Protein AF-A0AAJ5WJE1-F1 (afdb_monomer_lite)

Organism: NCBI:txid3121377

Radius of gyration: 26.98 Å; chains: 1; bounding box: 55×65×71 Å

Foldseek 3Di:
DDPVVVVVFLVVLLVLLLCLLPDDPVLLQVLLVLLLVVVQVVLLQLLLQLLCLQAVVVPQAAQDPVSLVVLQVVQCVLCVVPRLVVQADDPDFDKDWGWYWDQDPVRDIDIDIGIHGGSVNSCCSQPFAWDDDPQWTKHWASDQDLPPVRHGPHTFMWIDDGPDDQPDRWFKWKWAAQPDDDTDTDRDSNNRLVPDNSVVSSSLLSRQAGDDDSVNRSVRSSVSSQDDDPDDRRIDIDGRPPDDDDIFGVLCCLQPVTDDPQWDWAFQVNNSSRSPNVRIDIDGPPDDQQAAPVPRDGDDPVQWDWDADPVRDIHIHGPVVVVVVVVVVD

Secondary structure (DSSP, 8-state):
--HHHHHHHHHHHHHHHHHGGG--HHHHHHHHHHHHHHHHHHHHHHHHHHHIIIIITTT---SSHHHHHHHHHHHHHH--SS-GGGTSPP--PPPEEEEEEEE-TTS-EEEEEEEE--HHHHHHHT--S-EEETTEEEEE-----B-TTSSBPPP-EEEPPTT---S-SS-EEEEEEETTTEEEEES-GGGTTTTS-HHHHHHHHHHH--SS-HHHHHHHHHHHHH---TTS-SEEEEETT---S--EEHHHHHHHSS--TTEEEEESSS-TT---GGGEEEEETT---EE-TTT--EE-STTEEEEE-TTS-EEEEEHHHHHHHHHTT-

pLDDT: mean 77.26, std 12.19, range [35.06, 94.38]

Sequence (330 aa):
MDYNDYQKSQAWLRAKAKDARSLSNEEEEYLDRQLAIELRKRMEHEASVCWWQLFGLEGHRLDSIEAEAQFIGHLDKIFKCPPASQFLTPTDSKRRVHHAYHFSRQGVYHGVEYLAPPTTRLLELMLYGYFPYENTWIYLDRRSELSSDGYRKPKQWLALPSGENPQDRLGITIEISVGWRSLIRSQSPAALFSSLKPFEKESLARQFGSEGTHENWLEQIAKNLFAERGRRSRIGISYAGESEGNYLALAELIALGGRVPGKKVIMQDDDFLNCEPANLVARSSRGRTMACRSCRNPTTKDHSTIAKDSRGSSYRVCHSCLRRLSKSSK

Structure (mmCIF, N/CA/C/O backbone):
data_AF-A0AAJ5WJE1-F1
#
_entry.id   AF-A0AAJ5WJE1-F1
#
loop_
_atom_site.group_PDB
_atom_site.id
_atom_site.type_symbol
_atom_site.label_atom_id
_atom_site.label_alt_id
_atom_site.label_comp_id
_atom_site.label_asym_id
_atom_site.label_entity_id
_atom_site.label_seq_id
_atom_site.pdbx_PDB_ins_code
_atom_site.Cartn_x
_atom_site.Cartn_y
_atom_site.Cartn_z
_atom_site.occupancy
_atom_site.B_iso_or_equiv
_atom_site.auth_seq_id
_atom_site.auth_comp_id
_atom_site.auth_asym_id
_atom_site.auth_atom_id
_atom_site.pdbx_PDB_model_num
ATOM 1 N N . MET A 1 1 ? 15.130 -26.287 -29.358 1.00 58.53 1 MET A N 1
ATOM 2 C CA . MET A 1 1 ? 16.123 -25.206 -29.504 1.00 58.53 1 MET A CA 1
ATOM 3 C C . MET A 1 1 ? 17.479 -25.877 -29.549 1.00 58.53 1 MET A C 1
ATOM 5 O O . MET A 1 1 ? 17.747 -26.674 -28.655 1.00 58.53 1 MET A O 1
ATOM 9 N N . ASP A 1 2 ? 18.249 -25.661 -30.612 1.00 81.12 2 ASP A N 1
ATOM 10 C CA . ASP A 1 2 ? 19.595 -26.225 -30.738 1.00 81.12 2 ASP A CA 1
ATOM 11 C C . ASP A 1 2 ? 20.528 -25.590 -29.684 1.00 81.12 2 ASP A C 1
ATOM 13 O O . ASP A 1 2 ? 20.345 -24.436 -29.286 1.00 81.12 2 ASP A O 1
ATOM 17 N N . TYR A 1 3 ? 21.515 -26.342 -29.196 1.00 76.19 3 TYR A N 1
ATOM 18 C CA . TYR A 1 3 ? 22.469 -25.890 -28.178 1.00 76.19 3 TYR A CA 1
ATOM 19 C C . TYR A 1 3 ? 23.263 -24.662 -28.650 1.00 76.19 3 TYR A C 1
ATOM 21 O O . TYR A 1 3 ? 23.534 -23.750 -27.867 1.00 76.19 3 TYR A O 1
ATOM 29 N N . ASN A 1 4 ? 23.572 -24.605 -29.949 1.00 81.31 4 ASN A N 1
ATOM 30 C CA . ASN A 1 4 ? 24.259 -23.479 -30.580 1.00 81.31 4 ASN A CA 1
ATOM 31 C C . ASN A 1 4 ? 23.394 -22.201 -30.581 1.00 81.31 4 ASN A C 1
ATOM 33 O O . ASN A 1 4 ? 23.877 -21.116 -30.257 1.00 81.31 4 ASN A O 1
ATOM 37 N N . ASP A 1 5 ? 22.093 -22.331 -30.853 1.00 80.12 5 ASP A N 1
ATOM 38 C CA . ASP A 1 5 ? 21.149 -21.205 -30.833 1.00 80.12 5 ASP A CA 1
ATOM 39 C C . ASP A 1 5 ? 20.932 -20.675 -29.414 1.00 80.12 5 ASP A C 1
ATOM 41 O O . ASP A 1 5 ? 20.913 -19.465 -29.186 1.00 80.12 5 ASP A O 1
ATOM 45 N N . TYR A 1 6 ? 20.862 -21.575 -28.429 1.00 79.62 6 TYR A N 1
ATOM 46 C CA . TYR A 1 6 ? 20.801 -21.192 -27.021 1.00 79.62 6 TYR A CA 1
ATOM 47 C C . TYR A 1 6 ? 22.043 -20.395 -26.587 1.00 79.62 6 TYR A C 1
ATOM 49 O O . TYR A 1 6 ? 21.917 -19.366 -25.921 1.00 79.62 6 TYR A O 1
ATOM 57 N N . GLN A 1 7 ? 23.248 -20.823 -26.981 1.00 85.94 7 GLN A N 1
ATOM 58 C CA . GLN A 1 7 ? 24.482 -20.104 -26.651 1.00 85.94 7 GLN A CA 1
ATOM 59 C C . GLN A 1 7 ? 24.544 -18.710 -27.289 1.00 85.94 7 GLN A C 1
ATOM 61 O O . GLN A 1 7 ? 24.922 -17.751 -26.611 1.00 85.94 7 GLN A O 1
ATOM 66 N N . LYS A 1 8 ? 24.143 -18.578 -28.560 1.00 85.19 8 LYS A N 1
ATOM 67 C CA . LYS A 1 8 ? 24.077 -17.284 -29.259 1.00 85.19 8 LYS A CA 1
ATOM 68 C C . LYS A 1 8 ? 23.079 -16.335 -28.599 1.00 85.19 8 LYS A C 1
ATOM 70 O O . LYS A 1 8 ? 23.436 -15.195 -28.309 1.00 85.19 8 LYS A O 1
ATOM 75 N N . SER A 1 9 ? 21.887 -16.833 -28.275 1.00 84.19 9 SER A N 1
ATOM 76 C CA . SER A 1 9 ? 20.850 -16.084 -27.556 1.00 84.19 9 SER A CA 1
ATOM 77 C C . SER A 1 9 ? 21.354 -15.577 -26.197 1.00 84.19 9 SER A C 1
ATOM 79 O O . SER A 1 9 ? 21.242 -14.395 -25.866 1.00 84.19 9 SER A O 1
ATOM 81 N N . GLN A 1 10 ? 22.026 -16.437 -25.423 1.00 85.94 10 GLN A N 1
ATOM 82 C CA . GLN A 1 10 ? 22.615 -16.052 -24.136 1.00 85.94 10 GLN A CA 1
ATOM 83 C C . GLN A 1 10 ? 23.755 -15.034 -24.281 1.00 85.94 10 GLN A C 1
ATOM 85 O O . GLN A 1 10 ? 23.882 -14.131 -23.450 1.00 85.94 10 GLN A O 1
ATOM 90 N N . ALA A 1 11 ? 24.591 -15.157 -25.315 1.00 88.19 11 ALA A N 1
ATOM 91 C CA . ALA A 1 11 ? 25.648 -14.188 -25.595 1.00 88.19 11 ALA A CA 1
ATOM 92 C C . ALA A 1 11 ? 25.066 -12.813 -25.956 1.00 88.19 11 ALA A C 1
ATOM 94 O O . ALA A 1 11 ? 25.522 -11.802 -25.416 1.00 88.19 11 ALA A O 1
ATOM 95 N N . TRP A 1 12 ? 24.020 -12.784 -26.787 1.00 90.69 12 TRP A N 1
ATOM 96 C CA . TRP A 1 12 ? 23.301 -11.565 -27.152 1.00 90.69 12 TRP A CA 1
ATOM 97 C C . TRP A 1 12 ? 22.686 -10.879 -25.928 1.00 90.69 12 TRP A C 1
ATOM 99 O O . TRP A 1 12 ? 22.936 -9.698 -25.694 1.00 90.69 12 TRP A O 1
ATOM 109 N N . LEU A 1 13 ? 21.976 -11.628 -25.076 1.00 88.06 13 LEU A N 1
ATOM 110 C CA . LEU A 1 13 ? 21.378 -11.096 -23.844 1.00 88.06 13 LEU A CA 1
ATOM 111 C C . LEU A 1 13 ? 22.426 -10.534 -22.879 1.00 88.06 13 LEU A C 1
ATOM 113 O O . LEU A 1 13 ? 22.206 -9.500 -22.252 1.00 88.06 13 LEU A O 1
ATOM 117 N N . ARG A 1 14 ? 23.587 -11.189 -22.761 1.00 89.38 14 ARG A N 1
ATOM 118 C CA . ARG A 1 14 ? 24.698 -10.688 -21.937 1.00 89.38 14 ARG A CA 1
ATOM 119 C C . ARG A 1 14 ? 25.305 -9.409 -22.500 1.00 89.38 14 ARG A C 1
ATOM 121 O O . ARG A 1 14 ? 25.694 -8.559 -21.704 1.00 89.38 14 ARG A O 1
ATOM 128 N N . ALA A 1 15 ? 25.412 -9.286 -23.823 1.00 90.25 15 ALA A N 1
ATOM 129 C CA . ALA A 1 15 ? 25.871 -8.062 -24.471 1.00 90.25 15 ALA A CA 1
ATOM 130 C C . ALA A 1 15 ? 24.871 -6.924 -24.227 1.00 90.25 15 ALA A C 1
ATOM 132 O O . ALA A 1 15 ? 25.243 -5.914 -23.641 1.00 90.25 15 ALA A O 1
ATOM 133 N N . LYS A 1 16 ? 23.583 -7.150 -24.507 1.00 91.62 16 LYS A N 1
ATOM 134 C CA . LYS A 1 16 ? 22.522 -6.162 -24.270 1.00 91.62 16 LYS A CA 1
ATOM 135 C C . LYS A 1 16 ? 22.392 -5.735 -22.813 1.00 91.62 16 LYS A C 1
ATOM 137 O O . LYS A 1 16 ? 22.233 -4.557 -22.520 1.00 91.62 16 LYS A O 1
ATOM 142 N N . ALA A 1 17 ? 22.535 -6.664 -21.871 1.00 88.69 17 ALA A N 1
ATOM 143 C CA . ALA A 1 17 ? 22.555 -6.317 -20.454 1.00 88.69 17 ALA A CA 1
ATOM 144 C C . ALA A 1 17 ? 23.709 -5.365 -20.093 1.00 88.69 17 ALA A C 1
ATOM 146 O O . ALA A 1 17 ? 23.539 -4.526 -19.215 1.00 88.69 17 ALA A O 1
ATOM 147 N N . LYS A 1 18 ? 24.871 -5.461 -20.757 1.00 90.88 18 LYS A N 1
ATOM 148 C CA . LYS A 1 18 ? 25.963 -4.493 -20.561 1.00 90.88 18 LYS A CA 1
ATOM 149 C C . LYS A 1 18 ? 25.616 -3.126 -21.146 1.00 90.88 18 LYS A C 1
ATOM 151 O O . LYS A 1 18 ? 25.941 -2.128 -20.507 1.00 90.88 18 LYS A O 1
ATOM 156 N N . ASP A 1 19 ? 24.923 -3.089 -22.285 1.00 90.62 19 ASP A N 1
ATOM 157 C CA . ASP A 1 19 ? 24.451 -1.846 -22.915 1.00 90.62 19 ASP A CA 1
ATOM 158 C C . ASP A 1 19 ? 23.486 -1.072 -21.997 1.00 90.62 19 ASP A C 1
ATOM 160 O O . ASP A 1 19 ? 23.445 0.154 -22.035 1.00 90.62 19 ASP A O 1
ATOM 164 N N . ALA A 1 20 ? 22.789 -1.764 -21.085 1.00 89.00 20 ALA A N 1
ATOM 165 C CA . ALA A 1 20 ? 21.911 -1.142 -20.088 1.00 89.00 20 ALA A CA 1
ATOM 166 C C . ALA A 1 20 ? 22.617 -0.116 -19.173 1.00 89.00 20 ALA A C 1
ATOM 168 O O . ALA A 1 20 ? 21.956 0.689 -18.522 1.00 89.00 20 ALA A O 1
ATOM 169 N N . ARG A 1 21 ? 23.956 -0.148 -19.087 1.00 89.25 21 ARG A N 1
ATOM 170 C CA . ARG A 1 21 ? 24.756 0.814 -18.307 1.00 89.25 21 ARG A CA 1
ATOM 171 C C . ARG A 1 21 ? 24.831 2.201 -18.948 1.00 89.25 21 ARG A C 1
ATOM 173 O O . ARG A 1 21 ? 25.220 3.144 -18.265 1.00 89.25 21 ARG A O 1
ATOM 180 N N . SER A 1 22 ? 24.549 2.296 -20.242 1.00 89.25 22 SER A N 1
ATOM 181 C CA . SER A 1 22 ? 24.751 3.491 -21.063 1.00 89.25 22 SER A CA 1
ATOM 182 C C . SER A 1 22 ? 23.588 3.697 -22.031 1.00 89.25 22 SER A C 1
ATOM 184 O O . SER A 1 22 ? 23.811 4.050 -23.189 1.00 89.25 22 SER A O 1
ATOM 186 N N . LEU A 1 23 ? 22.363 3.421 -21.574 1.00 91.88 23 LEU A N 1
ATOM 187 C CA . LEU A 1 23 ? 21.166 3.790 -22.322 1.00 91.88 23 LEU A CA 1
ATOM 188 C C . LEU A 1 23 ? 21.108 5.309 -22.479 1.00 91.88 23 LEU A C 1
ATOM 190 O O . LEU A 1 23 ? 21.585 6.063 -21.627 1.00 91.88 23 LEU A O 1
ATOM 194 N N . SER A 1 24 ? 20.534 5.752 -23.588 1.00 93.44 24 SER A N 1
ATOM 195 C CA . SER A 1 24 ? 20.203 7.157 -23.783 1.00 93.44 24 SER A CA 1
ATOM 196 C C . SER A 1 24 ? 19.108 7.599 -22.806 1.00 93.44 24 SER A C 1
ATOM 198 O O . SER A 1 24 ? 18.325 6.785 -22.313 1.00 93.44 24 SER A O 1
ATOM 200 N N . ASN A 1 25 ? 19.011 8.908 -22.563 1.00 92.94 25 ASN A N 1
ATOM 201 C CA . ASN A 1 25 ? 17.972 9.469 -21.692 1.00 92.94 25 ASN A CA 1
ATOM 202 C C . ASN A 1 25 ? 16.557 9.089 -22.163 1.00 92.94 25 ASN A C 1
ATOM 204 O O . ASN A 1 25 ? 15.700 8.786 -21.343 1.00 92.94 25 ASN A O 1
ATOM 208 N N . GLU A 1 26 ? 16.327 9.047 -23.477 1.00 94.38 26 GLU A N 1
ATOM 209 C CA . GLU A 1 26 ? 15.035 8.693 -24.079 1.00 94.38 26 GLU A CA 1
ATOM 210 C C . GLU A 1 26 ? 14.638 7.238 -23.778 1.00 94.38 26 GLU A C 1
ATOM 212 O O . GLU A 1 26 ? 13.477 6.943 -23.486 1.00 94.38 26 GLU A O 1
ATOM 217 N N . GLU A 1 27 ? 15.606 6.321 -23.799 1.00 94.00 27 GLU A N 1
ATOM 218 C CA . GLU A 1 27 ? 15.393 4.907 -23.480 1.00 94.00 27 GLU A CA 1
ATOM 219 C C . GLU A 1 27 ? 15.162 4.683 -21.981 1.00 94.00 27 GLU A C 1
ATOM 221 O O . GLU A 1 27 ? 14.321 3.862 -21.602 1.00 94.00 27 GLU A O 1
ATOM 226 N N . GLU A 1 28 ? 15.868 5.424 -21.122 1.00 93.12 28 GLU A N 1
ATOM 227 C CA . GLU A 1 28 ? 15.626 5.395 -19.676 1.00 93.12 28 GLU A CA 1
ATOM 228 C C . GLU A 1 28 ? 14.242 5.953 -19.331 1.00 93.12 28 GLU A C 1
ATOM 230 O O . GLU A 1 28 ? 13.493 5.311 -18.594 1.00 93.12 28 GLU A O 1
ATOM 235 N N . GLU A 1 29 ? 13.855 7.086 -19.924 1.00 92.44 29 GLU A N 1
ATOM 236 C CA . GLU A 1 29 ? 12.523 7.675 -19.760 1.00 92.44 29 GLU A CA 1
ATOM 237 C C . GLU A 1 29 ? 11.413 6.742 -20.251 1.00 92.44 29 GLU A C 1
ATOM 239 O O . GLU A 1 29 ? 10.341 6.662 -19.641 1.00 92.44 29 GLU A O 1
ATOM 244 N N . TYR A 1 30 ? 11.649 6.022 -21.352 1.00 93.94 30 TYR A N 1
ATOM 245 C CA . TYR A 1 30 ? 10.719 5.011 -21.839 1.00 93.94 30 TYR A CA 1
ATOM 246 C C . TYR A 1 30 ? 10.518 3.895 -20.806 1.00 93.94 30 TYR A C 1
ATOM 248 O O . TYR A 1 30 ? 9.374 3.578 -20.463 1.00 93.94 30 TYR A O 1
ATOM 256 N N . LEU A 1 31 ? 11.607 3.322 -20.280 1.00 92.25 31 LEU A N 1
ATOM 257 C CA . LEU A 1 31 ? 11.542 2.278 -19.256 1.00 92.25 31 LEU A CA 1
ATOM 258 C C . LEU A 1 31 ? 10.850 2.781 -17.989 1.00 92.25 31 LEU A C 1
ATOM 260 O O . LEU A 1 31 ? 9.925 2.130 -17.504 1.00 92.25 31 LEU A O 1
ATOM 264 N N . ASP A 1 32 ? 11.232 3.954 -17.491 1.00 92.19 32 ASP A N 1
ATOM 265 C CA . ASP A 1 32 ? 10.620 4.574 -16.316 1.00 92.19 32 ASP A CA 1
ATOM 266 C C . ASP A 1 32 ? 9.115 4.770 -16.490 1.00 92.19 32 ASP A C 1
ATOM 268 O O . ASP A 1 32 ? 8.333 4.446 -15.595 1.00 92.19 32 ASP A O 1
ATOM 272 N N . ARG A 1 33 ? 8.678 5.215 -17.670 1.00 92.44 33 ARG A N 1
ATOM 273 C CA . ARG A 1 33 ? 7.255 5.367 -17.987 1.00 92.44 33 ARG A CA 1
ATOM 274 C C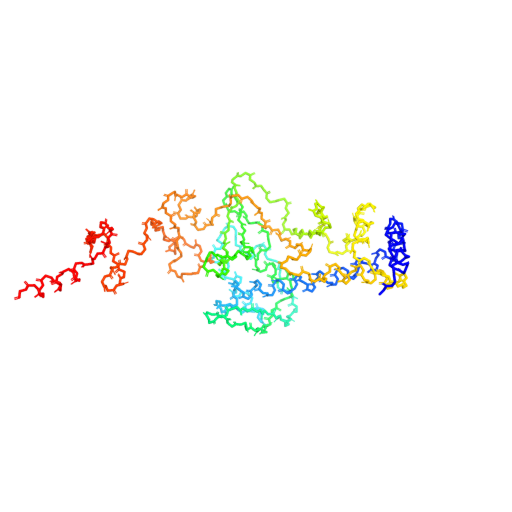 . ARG A 1 33 ? 6.512 4.034 -17.948 1.00 92.44 33 ARG A C 1
ATOM 276 O O . ARG A 1 33 ? 5.434 3.969 -17.356 1.00 92.44 33 ARG A O 1
ATOM 283 N N . GLN A 1 34 ? 7.060 2.983 -18.560 1.00 91.81 34 GLN A N 1
ATOM 284 C CA . GLN A 1 34 ? 6.429 1.657 -18.568 1.00 91.81 34 GLN A CA 1
ATOM 285 C C . GLN A 1 34 ? 6.356 1.060 -17.159 1.00 91.81 34 GLN A C 1
ATOM 287 O O . GLN A 1 34 ? 5.298 0.595 -16.730 1.00 91.81 34 GLN A O 1
ATOM 292 N N . LEU A 1 35 ? 7.454 1.140 -16.404 1.00 89.50 35 LEU A N 1
ATOM 293 C CA . LEU A 1 35 ? 7.510 0.686 -15.017 1.00 89.50 35 LEU A CA 1
ATOM 294 C C . LEU A 1 35 ? 6.519 1.456 -14.136 1.00 89.50 35 LEU A C 1
ATOM 296 O O . LEU A 1 35 ? 5.790 0.844 -13.357 1.00 89.50 35 LEU A O 1
ATOM 300 N N . ALA A 1 36 ? 6.430 2.779 -14.292 1.00 89.12 36 ALA A N 1
ATOM 301 C CA . ALA A 1 36 ? 5.489 3.610 -13.550 1.00 89.12 36 ALA A CA 1
ATOM 302 C C . ALA A 1 36 ? 4.027 3.232 -13.829 1.00 89.12 36 ALA A C 1
ATOM 304 O O . ALA A 1 36 ? 3.212 3.239 -12.905 1.00 89.12 36 ALA A O 1
ATOM 305 N N . ILE A 1 37 ? 3.674 2.904 -15.078 1.00 89.94 37 ILE A N 1
ATOM 306 C CA . ILE A 1 37 ? 2.320 2.461 -15.443 1.00 89.94 37 ILE A CA 1
ATOM 307 C C . ILE A 1 37 ? 1.968 1.163 -14.709 1.00 89.94 37 ILE A C 1
ATOM 309 O O . ILE A 1 37 ? 0.925 1.096 -14.054 1.00 89.94 37 ILE A O 1
ATOM 313 N N . GLU A 1 38 ? 2.834 0.153 -14.778 1.00 88.19 38 GLU A N 1
ATOM 314 C CA . GLU A 1 38 ? 2.581 -1.148 -14.149 1.00 88.19 38 GLU A CA 1
ATOM 315 C C . GLU A 1 38 ? 2.599 -1.070 -12.613 1.00 88.19 38 GLU A C 1
ATOM 317 O O . GLU A 1 38 ? 1.721 -1.635 -11.955 1.00 88.19 38 GLU A O 1
ATOM 322 N N . LEU A 1 39 ? 3.507 -0.280 -12.022 1.00 86.44 39 LEU A N 1
ATOM 323 C CA . LEU A 1 39 ? 3.495 0.007 -10.581 1.00 86.44 39 LEU A CA 1
ATOM 324 C C . LEU A 1 39 ? 2.186 0.656 -10.145 1.00 86.44 39 LEU A C 1
ATOM 326 O O . LEU A 1 39 ? 1.604 0.238 -9.149 1.00 86.44 39 LEU A O 1
ATOM 330 N N . ARG A 1 40 ? 1.694 1.657 -10.885 1.00 86.38 40 ARG A N 1
ATOM 331 C CA . ARG A 1 40 ? 0.435 2.338 -10.551 1.00 86.38 40 ARG A CA 1
ATOM 332 C C . ARG A 1 40 ? -0.752 1.384 -10.592 1.00 86.38 40 ARG A C 1
ATOM 334 O O . ARG A 1 40 ? -1.541 1.400 -9.653 1.00 86.38 40 ARG A O 1
ATOM 341 N N . LYS A 1 41 ? -0.853 0.533 -11.621 1.00 87.25 41 LYS A N 1
ATOM 342 C CA . LYS A 1 41 ? -1.904 -0.500 -11.710 1.00 87.25 41 LYS A CA 1
ATOM 343 C C . LYS A 1 41 ? -1.863 -1.438 -10.509 1.00 87.25 41 LYS A C 1
ATOM 345 O O . LYS A 1 41 ? -2.893 -1.743 -9.913 1.00 87.25 41 LYS A O 1
ATOM 350 N N . ARG A 1 42 ? -0.663 -1.874 -10.131 1.00 84.81 42 ARG A N 1
ATOM 351 C CA . ARG A 1 42 ? -0.471 -2.756 -8.985 1.00 84.81 42 ARG A CA 1
ATOM 352 C C . ARG A 1 42 ? -0.838 -2.083 -7.664 1.00 84.81 42 ARG A C 1
ATOM 354 O O . ARG A 1 42 ? -1.593 -2.660 -6.890 1.00 84.81 42 ARG A O 1
ATOM 361 N N . MET A 1 43 ? -0.357 -0.864 -7.432 1.00 84.38 43 MET A N 1
ATOM 362 C CA . MET A 1 43 ? -0.710 -0.075 -6.252 1.00 84.38 43 MET A CA 1
ATOM 363 C C . MET A 1 43 ? -2.216 0.176 -6.172 1.00 84.38 43 MET A C 1
ATOM 365 O O . MET A 1 43 ? -2.781 0.139 -5.088 1.00 84.38 43 MET A O 1
ATOM 369 N N . GLU A 1 44 ? -2.871 0.435 -7.304 1.00 86.62 44 GLU A N 1
ATOM 370 C CA . GLU A 1 44 ? -4.322 0.596 -7.380 1.00 86.62 44 GLU A CA 1
ATOM 371 C C . GLU A 1 44 ? -5.040 -0.686 -6.982 1.00 86.62 44 GLU A C 1
ATOM 373 O O . GLU A 1 44 ? -5.936 -0.641 -6.142 1.00 86.62 44 GLU A O 1
ATOM 378 N N . HIS A 1 45 ? -4.617 -1.832 -7.512 1.00 85.50 45 HIS A N 1
ATOM 379 C CA . HIS A 1 45 ? -5.169 -3.123 -7.126 1.00 85.50 45 HIS A CA 1
ATOM 380 C C . HIS A 1 45 ? -4.987 -3.400 -5.624 1.00 85.50 45 HIS A C 1
ATOM 382 O O . HIS A 1 45 ? -5.955 -3.713 -4.929 1.00 85.50 45 HIS A O 1
ATOM 388 N N . GLU A 1 46 ? -3.769 -3.231 -5.105 1.00 81.62 46 GLU A N 1
ATOM 389 C CA . GLU A 1 46 ? -3.452 -3.439 -3.689 1.00 81.62 46 GLU A CA 1
ATOM 390 C C . GLU A 1 46 ? -4.266 -2.491 -2.799 1.00 81.62 46 GLU A C 1
ATOM 392 O O . GLU A 1 46 ? -4.936 -2.954 -1.875 1.00 81.62 46 GLU A O 1
ATOM 397 N N . ALA A 1 47 ? -4.306 -1.194 -3.116 1.00 82.62 47 ALA A N 1
ATOM 398 C CA . ALA A 1 47 ? -5.105 -0.210 -2.392 1.00 82.62 47 ALA A CA 1
ATOM 399 C C . ALA A 1 47 ? -6.597 -0.564 -2.396 1.00 82.62 47 ALA A C 1
ATOM 401 O O . ALA A 1 47 ? -7.247 -0.495 -1.355 1.00 82.62 47 ALA A O 1
ATOM 402 N N . SER A 1 48 ? -7.124 -0.993 -3.546 1.00 87.00 48 SER A N 1
ATOM 403 C CA . SER A 1 48 ? -8.536 -1.346 -3.715 1.00 87.00 48 SER A CA 1
ATOM 404 C C . SER A 1 48 ? -8.928 -2.537 -2.846 1.00 87.00 48 SER A C 1
ATOM 406 O O . SER A 1 48 ? -9.946 -2.510 -2.152 1.00 87.00 48 SER A O 1
ATOM 408 N N . VAL A 1 49 ? -8.110 -3.590 -2.870 1.00 81.12 49 VAL A N 1
ATOM 409 C CA . VAL A 1 49 ? -8.321 -4.790 -2.055 1.00 81.12 49 VAL A CA 1
ATOM 410 C C . VAL A 1 49 ? -8.197 -4.449 -0.573 1.00 81.12 49 VAL A C 1
ATOM 412 O O . VAL A 1 49 ? -9.020 -4.891 0.226 1.00 81.12 49 VAL A O 1
ATOM 415 N N . CYS A 1 50 ? -7.195 -3.650 -0.203 1.00 78.44 50 CYS A N 1
ATOM 416 C CA . CYS A 1 50 ? -6.969 -3.246 1.179 1.00 78.44 50 CYS A CA 1
ATOM 417 C C . CYS A 1 50 ? -8.124 -2.410 1.729 1.00 78.44 50 CYS A C 1
ATOM 419 O O . CYS A 1 50 ? -8.606 -2.720 2.814 1.00 78.44 50 CYS A O 1
ATOM 421 N N . TRP A 1 51 ? -8.586 -1.407 0.981 1.00 82.00 51 TRP A N 1
ATOM 422 C CA . TRP A 1 51 ? -9.711 -0.564 1.377 1.00 82.00 51 TRP A CA 1
ATOM 423 C C . TRP A 1 51 ? -10.968 -1.401 1.605 1.00 82.00 51 TRP A C 1
ATOM 425 O O . TRP A 1 51 ? -11.603 -1.306 2.654 1.00 82.00 51 TRP A O 1
ATOM 435 N N . TRP A 1 52 ? -11.299 -2.273 0.647 1.00 80.06 52 TRP A N 1
ATOM 436 C CA . TRP A 1 52 ? -12.481 -3.124 0.751 1.00 80.06 52 TRP A CA 1
ATOM 437 C C . TRP A 1 52 ? -12.424 -4.044 1.975 1.00 80.06 52 TRP A C 1
ATOM 439 O O . TRP A 1 52 ? -13.410 -4.180 2.693 1.00 80.06 52 TRP A O 1
ATOM 449 N N . GLN A 1 53 ? -11.260 -4.643 2.237 1.00 75.12 53 GLN A N 1
ATOM 450 C CA . GLN A 1 53 ? -11.051 -5.512 3.398 1.00 75.12 53 GLN A CA 1
ATOM 451 C C . GLN A 1 53 ? -11.130 -4.765 4.730 1.00 75.12 53 GLN A C 1
ATOM 453 O O . GLN A 1 53 ? -11.564 -5.354 5.711 1.00 75.12 53 GLN A O 1
ATOM 458 N N . LEU A 1 54 ? -10.681 -3.510 4.764 1.00 73.06 54 LEU A N 1
ATOM 459 C CA . LEU A 1 54 ? -10.640 -2.694 5.975 1.00 73.06 54 LEU A CA 1
ATOM 460 C C . LEU A 1 54 ? -11.988 -2.073 6.322 1.00 73.06 54 LEU A C 1
ATOM 462 O O . LEU A 1 54 ? -12.394 -2.090 7.474 1.00 73.06 54 LEU A O 1
ATOM 466 N N . PHE A 1 55 ? -12.640 -1.483 5.326 1.00 75.44 55 PHE A N 1
ATOM 467 C CA . PHE A 1 55 ? -13.761 -0.575 5.549 1.00 75.44 55 PHE A CA 1
ATOM 468 C C . PHE A 1 55 ? -14.993 -0.974 4.732 1.00 75.44 55 PHE A C 1
ATOM 470 O O . PHE A 1 55 ? -16.120 -0.799 5.187 1.00 75.44 55 PHE A O 1
ATOM 477 N N . GLY A 1 56 ? -14.798 -1.552 3.541 1.00 73.94 56 GLY A N 1
ATOM 478 C CA . GLY A 1 56 ? -15.902 -1.965 2.668 1.00 73.94 56 GLY A CA 1
ATOM 479 C C . GLY A 1 56 ? -16.753 -3.100 3.249 1.00 73.94 56 GLY A C 1
ATOM 480 O O . GLY A 1 56 ? -17.978 -3.035 3.183 1.00 73.94 56 GLY A O 1
ATOM 481 N N . LEU A 1 57 ? -16.125 -4.111 3.862 1.00 70.56 57 LEU A N 1
ATOM 482 C CA . LEU A 1 57 ? -16.830 -5.223 4.524 1.00 70.56 57 LEU A CA 1
ATOM 483 C C . LEU A 1 57 ? -17.686 -4.769 5.714 1.00 70.56 57 LEU A C 1
ATOM 485 O O . LEU A 1 57 ? -18.746 -5.344 5.946 1.00 70.56 57 LEU A O 1
ATOM 489 N N . GLU A 1 58 ? -17.259 -3.712 6.401 1.00 68.88 58 GLU A N 1
ATOM 490 C CA . GLU A 1 58 ? -17.983 -3.092 7.518 1.00 68.88 58 GLU A CA 1
ATOM 491 C C . GLU A 1 58 ? -19.099 -2.138 7.042 1.00 68.88 58 GLU A C 1
ATOM 493 O O . GLU A 1 58 ? -19.811 -1.532 7.839 1.00 68.88 58 GLU A O 1
ATOM 498 N N . GLY A 1 59 ? -19.288 -2.003 5.724 1.00 76.62 59 GLY A N 1
ATOM 499 C CA . GLY A 1 59 ? -20.354 -1.200 5.125 1.00 76.62 59 GLY A CA 1
ATOM 500 C C . GLY A 1 59 ? -20.011 0.277 4.921 1.00 76.62 59 GLY A C 1
ATOM 501 O O . GLY A 1 59 ? -20.893 1.052 4.540 1.00 76.62 59 GLY A O 1
ATOM 502 N N . HIS A 1 60 ? -18.754 0.691 5.118 1.00 79.94 60 HIS A N 1
ATOM 503 C CA . HIS A 1 60 ? -18.339 2.057 4.802 1.00 79.94 60 HIS A CA 1
ATOM 504 C C . HIS A 1 60 ? -18.301 2.289 3.287 1.00 79.94 60 HIS A C 1
ATOM 506 O O . HIS A 1 60 ? -17.752 1.497 2.517 1.00 79.94 60 HIS A O 1
ATOM 512 N N . ARG A 1 61 ? -18.860 3.424 2.859 1.00 83.56 61 ARG A N 1
ATOM 513 C CA . ARG A 1 61 ? -18.929 3.849 1.455 1.00 83.56 61 ARG A CA 1
ATOM 514 C C . ARG A 1 61 ? -18.072 5.092 1.239 1.00 83.56 61 ARG A C 1
ATOM 516 O O . ARG A 1 61 ? -17.974 5.928 2.128 1.00 83.56 61 ARG A O 1
ATOM 523 N N . LEU A 1 62 ? -17.497 5.224 0.043 1.00 88.31 62 LEU A N 1
ATOM 524 C CA . LEU A 1 62 ? -16.797 6.434 -0.422 1.00 88.31 62 LEU A CA 1
ATOM 525 C C . LEU A 1 62 ? -17.258 6.864 -1.823 1.00 88.31 62 LEU A C 1
ATOM 527 O O . LEU A 1 62 ? -16.545 7.542 -2.568 1.00 88.31 62 LEU A O 1
ATOM 531 N N . ASP A 1 63 ? -18.447 6.429 -2.214 1.00 89.75 63 ASP A N 1
ATOM 532 C CA . ASP A 1 63 ? -19.006 6.670 -3.539 1.00 89.75 63 ASP A CA 1
ATOM 533 C C . ASP A 1 63 ? -19.449 8.123 -3.750 1.00 89.75 63 ASP A C 1
ATOM 535 O O . ASP A 1 63 ? -19.550 8.563 -4.894 1.00 89.75 63 ASP A O 1
ATOM 539 N N . SER A 1 64 ? -19.616 8.894 -2.673 1.00 90.44 64 SER A N 1
ATOM 540 C CA . SER A 1 64 ? -19.864 10.337 -2.713 1.00 90.44 64 SER A CA 1
ATOM 541 C C . SER A 1 64 ? -18.913 11.122 -1.800 1.00 90.44 64 SER A C 1
ATOM 543 O O . SER A 1 64 ? -18.132 10.540 -1.038 1.00 90.44 64 SER A O 1
ATOM 545 N N . ILE A 1 65 ? -18.929 12.453 -1.913 1.00 89.50 65 ILE A N 1
ATOM 546 C CA . ILE A 1 65 ? -18.156 13.345 -1.030 1.00 89.50 65 ILE A CA 1
ATOM 547 C C . ILE A 1 65 ? -18.744 13.306 0.386 1.00 89.50 65 ILE A C 1
ATOM 549 O O . ILE A 1 65 ? -18.004 13.288 1.363 1.00 89.50 65 ILE A O 1
ATOM 553 N N . GLU A 1 66 ? -20.067 13.216 0.505 1.00 89.62 66 GLU A N 1
ATOM 554 C CA . GLU A 1 66 ? -20.780 13.118 1.780 1.00 89.62 66 GLU A CA 1
ATOM 555 C C . GLU A 1 66 ? -20.455 11.807 2.501 1.00 89.62 66 GLU A C 1
ATOM 557 O O . GLU A 1 66 ? -20.204 11.821 3.703 1.00 89.62 66 GLU A O 1
ATOM 562 N N . ALA A 1 67 ? -20.415 10.686 1.773 1.00 88.62 67 ALA A N 1
ATOM 563 C CA . ALA A 1 67 ? -20.037 9.389 2.333 1.00 88.62 67 ALA A CA 1
ATOM 564 C C . ALA A 1 67 ? -18.584 9.400 2.842 1.00 88.62 67 ALA A C 1
ATOM 566 O O . ALA A 1 67 ? -18.298 8.924 3.941 1.00 88.62 67 ALA A O 1
ATOM 567 N N . GLU A 1 68 ? -17.677 10.029 2.088 1.00 88.88 68 GLU A N 1
ATOM 568 C CA . GLU A 1 68 ? -16.296 10.246 2.524 1.00 88.88 68 GLU A CA 1
ATOM 569 C C . GLU A 1 68 ? -16.219 11.143 3.768 1.00 88.88 68 GLU A C 1
ATOM 571 O O . GLU A 1 68 ? -15.534 10.794 4.726 1.00 88.88 68 GLU A O 1
ATOM 576 N N . ALA A 1 69 ? -16.960 12.251 3.815 1.00 87.31 69 ALA A N 1
ATOM 577 C CA . ALA A 1 69 ? -16.997 13.132 4.981 1.00 87.31 69 ALA A CA 1
ATOM 578 C C . ALA A 1 69 ? -17.556 12.426 6.230 1.00 87.31 69 ALA A C 1
ATOM 580 O O . ALA A 1 69 ? -17.047 12.630 7.330 1.00 87.31 69 ALA A O 1
ATOM 581 N N . GLN A 1 70 ? -18.564 11.563 6.072 1.00 86.94 70 GLN A N 1
ATOM 582 C CA . GLN A 1 70 ? -19.079 10.725 7.159 1.00 86.94 70 GLN A CA 1
ATOM 583 C C . GLN A 1 70 ? -18.019 9.745 7.662 1.00 86.94 70 GLN A C 1
ATOM 585 O O . GLN A 1 70 ? -17.839 9.611 8.872 1.00 86.94 70 GLN A O 1
ATOM 590 N N . PHE A 1 71 ? -17.291 9.098 6.748 1.00 86.25 71 PHE A N 1
ATOM 591 C CA . PHE A 1 71 ? -16.181 8.219 7.101 1.00 86.25 71 PHE A CA 1
ATOM 592 C C . PHE A 1 71 ? -15.081 8.972 7.865 1.00 86.25 71 PHE A C 1
ATOM 594 O O . PHE A 1 71 ? -14.673 8.531 8.937 1.00 86.25 71 PHE A O 1
ATOM 601 N N . ILE A 1 72 ? -14.665 10.148 7.388 1.00 84.06 72 ILE A N 1
ATOM 602 C CA . ILE A 1 72 ? -13.685 10.998 8.082 1.00 84.06 72 ILE A CA 1
ATOM 603 C C . ILE A 1 72 ? -14.209 11.425 9.458 1.00 84.06 72 ILE A C 1
ATOM 605 O O . ILE A 1 72 ? -13.486 11.342 10.444 1.00 84.06 72 ILE A O 1
ATOM 609 N N . GLY A 1 73 ? -15.484 11.803 9.560 1.00 81.94 73 GLY A N 1
ATOM 610 C CA . GLY A 1 73 ? -16.112 12.129 10.839 1.00 81.94 73 GLY A CA 1
ATOM 611 C C . GLY A 1 73 ? -16.164 10.942 11.807 1.00 81.94 73 GLY A C 1
ATOM 612 O O . GLY A 1 73 ? -16.115 11.139 13.019 1.00 81.94 73 GLY A O 1
ATOM 613 N N . HIS A 1 74 ? -16.243 9.703 11.310 1.00 77.50 74 HIS A N 1
ATOM 614 C CA . HIS A 1 74 ? -16.080 8.507 12.140 1.00 77.50 74 HIS A CA 1
ATOM 615 C C . HIS A 1 74 ? -14.630 8.340 12.601 1.00 77.50 74 HIS A C 1
ATOM 617 O O . HIS A 1 74 ? -14.407 8.082 13.783 1.00 77.50 74 HIS A O 1
ATOM 623 N N . LEU A 1 75 ? -13.653 8.570 11.719 1.00 76.75 75 LEU A N 1
ATOM 624 C CA . LEU A 1 75 ? -12.239 8.575 12.097 1.00 76.75 75 LEU A CA 1
ATOM 625 C C . LEU A 1 75 ? -11.936 9.641 13.160 1.00 76.75 75 LEU A C 1
ATOM 627 O O . LEU A 1 75 ? -11.250 9.342 14.127 1.00 76.75 75 LEU A O 1
ATOM 631 N N . ASP A 1 76 ? -12.498 10.843 13.067 1.00 76.50 76 ASP A N 1
ATOM 632 C CA . ASP A 1 76 ? -12.300 11.905 14.067 1.00 76.50 76 ASP A CA 1
ATOM 633 C C . ASP A 1 76 ? -12.871 11.557 15.452 1.00 76.50 76 ASP A C 1
ATOM 635 O O . ASP A 1 76 ? -12.379 12.035 16.474 1.00 76.50 76 ASP A O 1
ATOM 639 N N . LYS A 1 77 ? -13.897 10.699 15.520 1.00 70.56 77 LYS A N 1
ATOM 640 C CA . LYS A 1 77 ? -14.389 10.174 16.806 1.00 70.56 77 LYS A CA 1
ATOM 641 C C . LYS A 1 77 ? -13.389 9.211 17.438 1.00 70.56 77 LYS A C 1
ATOM 643 O O . LYS A 1 77 ? -13.304 9.153 18.660 1.00 70.56 77 LYS A O 1
ATOM 648 N N . ILE A 1 78 ? -12.642 8.477 16.620 1.00 67.62 78 ILE A N 1
ATOM 649 C CA . ILE A 1 78 ? -11.616 7.531 17.066 1.00 67.62 78 ILE A CA 1
ATOM 650 C C . ILE A 1 78 ? -10.341 8.293 17.454 1.00 67.62 78 ILE A C 1
ATOM 652 O O . ILE A 1 78 ? -9.795 8.107 18.542 1.00 67.62 78 ILE A O 1
ATOM 656 N N . PHE A 1 79 ? -9.891 9.199 16.590 1.00 63.22 79 PHE A N 1
ATOM 657 C CA . PHE A 1 79 ? -8.692 10.007 16.772 1.00 63.22 79 PHE A CA 1
ATOM 658 C C . PHE A 1 79 ? -9.082 11.357 17.366 1.00 63.22 79 PHE A C 1
ATOM 660 O O . PHE A 1 79 ? -9.352 12.304 16.649 1.00 63.22 79 PHE A O 1
ATOM 667 N N . LYS A 1 80 ? -9.151 11.476 18.694 1.00 58.03 80 LYS A N 1
ATOM 668 C CA . LYS A 1 80 ? -9.571 12.747 19.325 1.00 58.03 80 LYS A CA 1
ATOM 669 C C . LYS A 1 80 ? -8.444 13.777 19.445 1.00 58.03 80 LYS A C 1
ATOM 671 O O . LYS A 1 80 ? -8.724 14.961 19.612 1.00 58.03 80 LYS A O 1
ATOM 676 N N . CYS A 1 81 ? -7.181 13.355 19.392 1.00 53.31 81 CYS A N 1
ATOM 677 C CA . CYS A 1 81 ? -6.047 14.256 19.575 1.00 53.31 81 CYS A CA 1
ATOM 678 C C . CYS A 1 81 ? -4.771 13.701 18.928 1.00 53.31 81 CYS A C 1
ATOM 680 O O . CYS A 1 81 ? -4.138 12.824 19.520 1.00 53.31 81 CYS A O 1
ATOM 682 N N . PRO A 1 82 ? -4.346 14.233 17.772 1.00 58.09 82 PRO A N 1
ATOM 683 C CA . PRO A 1 82 ? -5.077 15.096 16.826 1.00 58.09 82 PRO A CA 1
ATOM 684 C C . PRO A 1 82 ? -6.110 14.336 15.958 1.00 58.09 82 PRO A C 1
ATOM 686 O O . PRO A 1 82 ? -5.899 13.158 15.668 1.00 58.09 82 PRO A O 1
ATOM 689 N N . PRO A 1 83 ? -7.212 14.984 15.525 1.00 68.06 83 PRO A N 1
ATOM 690 C CA . PRO A 1 83 ? -8.202 14.381 14.633 1.00 68.06 83 PRO A CA 1
ATOM 691 C C . PRO A 1 83 ? -7.670 14.039 13.250 1.00 68.06 83 PRO A C 1
ATOM 693 O O . PRO A 1 83 ? -6.816 14.738 12.705 1.00 68.06 83 PRO A O 1
ATOM 696 N N . ALA A 1 84 ? -8.189 12.951 12.678 1.00 70.00 84 ALA A N 1
ATOM 697 C CA . ALA A 1 84 ? -7.774 12.440 11.376 1.00 70.00 84 ALA A CA 1
ATOM 698 C C . ALA A 1 84 ? -7.951 13.498 10.279 1.00 70.00 84 ALA A C 1
ATOM 700 O O . ALA A 1 84 ? -7.075 13.661 9.431 1.00 70.00 84 ALA A O 1
ATOM 701 N N . SER A 1 85 ? -9.027 14.284 10.342 1.00 75.62 85 SER A N 1
ATOM 702 C CA . SER A 1 85 ? -9.295 15.401 9.433 1.00 75.62 85 SER A CA 1
ATOM 703 C C . SER A 1 85 ? -8.188 16.456 9.381 1.00 75.62 85 SER A C 1
ATOM 705 O O . SER A 1 85 ? -8.041 17.105 8.350 1.00 75.62 85 SER A O 1
ATOM 707 N N . GLN A 1 86 ? -7.360 16.610 10.423 1.00 75.12 86 GLN A N 1
ATOM 708 C CA . GLN A 1 86 ? -6.210 17.528 10.391 1.00 75.12 86 GLN A CA 1
ATOM 709 C C . GLN A 1 86 ? -5.059 17.032 9.507 1.00 75.12 86 GLN A C 1
ATOM 711 O O . GLN A 1 86 ? -4.187 17.820 9.140 1.00 75.12 86 GLN A O 1
ATOM 716 N N . PHE A 1 87 ? -5.037 15.742 9.176 1.00 69.56 87 PHE A N 1
ATOM 717 C CA . PHE A 1 87 ? -3.995 15.126 8.353 1.00 69.56 87 PHE A CA 1
ATOM 718 C C . PHE A 1 87 ? -4.438 14.837 6.931 1.00 69.56 87 PHE A C 1
ATOM 720 O O . PHE A 1 87 ? -3.591 14.626 6.065 1.00 69.56 87 PHE A O 1
ATOM 727 N N . LEU A 1 88 ? -5.746 14.802 6.698 1.00 76.50 88 LEU A N 1
ATOM 728 C CA . LEU A 1 88 ? -6.311 14.519 5.394 1.00 76.50 88 LEU A CA 1
ATOM 729 C C . LEU A 1 88 ? -6.353 15.794 4.558 1.00 76.50 88 LEU A C 1
ATOM 731 O O . LEU A 1 88 ? -6.853 16.836 4.979 1.00 76.50 88 LEU A O 1
ATOM 735 N N . THR A 1 89 ? -5.867 15.695 3.329 1.00 75.38 89 THR A N 1
ATOM 736 C CA . THR A 1 89 ? -6.025 16.740 2.323 1.00 75.38 89 THR A CA 1
ATOM 737 C C . THR A 1 89 ? -7.512 16.970 2.001 1.00 75.38 89 THR A C 1
ATOM 739 O O . THR A 1 89 ? -8.342 16.072 2.205 1.00 75.38 89 THR A O 1
ATOM 742 N N . PRO A 1 90 ? -7.888 18.167 1.510 1.00 77.12 90 PRO A N 1
ATOM 743 C CA . PRO A 1 90 ? -9.256 18.452 1.090 1.00 77.12 90 PRO A CA 1
ATOM 744 C C . PRO A 1 90 ? -9.781 17.467 0.038 1.00 77.12 90 PRO A C 1
ATOM 746 O O . PRO A 1 90 ? -9.047 16.976 -0.823 1.00 77.12 90 PRO A O 1
ATOM 749 N N . THR A 1 91 ? -11.081 17.183 0.102 1.00 78.06 91 THR A N 1
ATOM 750 C CA . THR A 1 91 ? -11.728 16.218 -0.794 1.00 78.06 91 THR A CA 1
ATOM 751 C C . THR A 1 91 ? -12.061 16.870 -2.136 1.00 78.06 91 THR A C 1
ATOM 753 O O . THR A 1 91 ? -13.124 17.459 -2.270 1.00 78.06 91 THR A O 1
ATOM 756 N N . ASP A 1 92 ? -11.195 16.711 -3.141 1.00 68.38 92 ASP A N 1
ATOM 757 C CA . ASP A 1 92 ? -11.418 17.257 -4.502 1.00 68.38 92 ASP A CA 1
ATOM 758 C C . ASP A 1 92 ? -11.346 16.200 -5.623 1.00 68.38 92 ASP A C 1
ATOM 760 O O . ASP A 1 92 ? -11.248 16.498 -6.816 1.00 68.38 92 ASP A O 1
ATOM 764 N N . SER A 1 93 ? -11.366 14.914 -5.267 1.00 71.31 93 SER A N 1
ATOM 765 C CA . SER A 1 93 ? -10.985 13.857 -6.207 1.00 71.31 93 SER A CA 1
ATOM 766 C C . SER A 1 93 ? -12.158 13.204 -6.948 1.00 71.31 93 SER A C 1
ATOM 768 O O . SER A 1 93 ? -13.086 12.671 -6.332 1.00 71.31 93 SER A O 1
ATOM 770 N N . LYS A 1 94 ? -12.049 13.127 -8.286 1.00 84.19 94 LYS A N 1
ATOM 771 C CA . LYS A 1 94 ? -12.963 12.354 -9.152 1.00 84.19 94 LYS A CA 1
ATOM 772 C C . LYS A 1 94 ? -13.017 10.885 -8.728 1.00 84.19 94 LYS A C 1
ATOM 774 O O . LYS A 1 94 ? -11.973 10.247 -8.591 1.00 84.19 94 LYS A O 1
ATOM 779 N N . ARG A 1 95 ? -14.230 10.346 -8.590 1.00 89.50 95 ARG A N 1
ATOM 780 C CA . ARG A 1 95 ? -14.460 8.933 -8.265 1.00 89.50 95 ARG A CA 1
ATOM 781 C C . ARG A 1 95 ? -14.104 8.015 -9.433 1.00 89.50 95 ARG A C 1
ATOM 783 O O . ARG A 1 95 ? -14.196 8.410 -10.596 1.00 89.50 95 ARG A O 1
ATOM 790 N N . ARG A 1 96 ? -13.683 6.797 -9.106 1.00 91.31 96 ARG A N 1
ATOM 791 C CA . ARG A 1 96 ? -13.314 5.731 -10.040 1.00 91.31 96 ARG A CA 1
ATOM 792 C C . ARG A 1 96 ? -13.914 4.410 -9.582 1.00 91.31 96 ARG A C 1
ATOM 794 O O . ARG A 1 96 ? -14.235 4.246 -8.406 1.00 91.31 96 ARG A O 1
ATOM 801 N N . VAL A 1 97 ? -14.069 3.489 -10.527 1.00 92.38 97 VAL A N 1
ATOM 802 C CA . VAL A 1 97 ? -14.478 2.113 -10.237 1.00 92.38 97 VAL A CA 1
ATOM 803 C C . VAL A 1 97 ? -13.243 1.325 -9.822 1.00 92.38 97 VAL A C 1
ATOM 805 O O . VAL A 1 97 ? -12.285 1.214 -10.584 1.00 92.38 97 VAL A O 1
ATOM 808 N N . HIS A 1 98 ? -13.288 0.777 -8.617 1.00 92.00 98 HIS A N 1
ATOM 809 C CA . HIS A 1 98 ? -12.270 -0.088 -8.048 1.00 92.00 98 HIS A CA 1
ATOM 810 C C . HIS A 1 98 ? -12.755 -1.532 -8.041 1.00 92.00 98 HIS A C 1
ATOM 812 O O . HIS A 1 98 ? -13.942 -1.798 -7.863 1.00 92.00 98 HIS A O 1
ATOM 818 N N . HIS A 1 99 ? -11.812 -2.457 -8.197 1.00 89.62 99 HIS A N 1
ATOM 819 C CA . HIS A 1 99 ? -12.077 -3.890 -8.162 1.00 89.62 99 HIS A CA 1
ATOM 820 C C . HIS A 1 99 ? -11.333 -4.481 -6.973 1.00 89.62 99 HIS A C 1
ATOM 822 O O . HIS A 1 99 ? -10.110 -4.360 -6.861 1.00 89.62 99 HIS A O 1
ATOM 828 N N . ALA A 1 100 ? -12.071 -5.122 -6.080 1.00 84.94 100 ALA A N 1
ATOM 829 C CA . ALA A 1 100 ? -11.519 -5.876 -4.973 1.00 84.94 100 ALA A CA 1
ATOM 830 C C . ALA A 1 100 ? -11.972 -7.323 -5.056 1.00 84.94 100 ALA A C 1
ATOM 832 O O . ALA A 1 100 ? -12.973 -7.662 -5.684 1.00 84.94 100 ALA A O 1
ATOM 833 N N . TYR A 1 101 ? -11.238 -8.181 -4.366 1.00 78.44 101 TYR A N 1
ATOM 834 C CA . TYR A 1 101 ? -11.625 -9.563 -4.208 1.00 78.44 101 TYR A CA 1
ATOM 835 C C . TYR A 1 101 ? -11.520 -9.955 -2.749 1.00 78.44 101 TYR A C 1
ATOM 837 O O . TYR A 1 101 ? -10.598 -9.542 -2.036 1.00 78.44 101 TYR A O 1
ATOM 845 N N . HIS A 1 102 ? -12.458 -10.777 -2.306 1.00 69.94 102 HIS A N 1
ATOM 846 C CA . HIS A 1 102 ? -12.435 -11.320 -0.962 1.00 69.94 102 HIS A CA 1
ATOM 847 C C . HIS A 1 102 ? -12.780 -12.803 -0.967 1.00 69.94 102 HIS A C 1
ATOM 849 O O . HIS A 1 102 ? -13.415 -13.327 -1.885 1.00 69.94 102 HIS A O 1
ATOM 855 N N . PHE A 1 103 ? -12.312 -13.473 0.078 1.00 64.69 103 PHE A N 1
ATOM 856 C CA . PHE A 1 103 ? -12.600 -14.870 0.329 1.00 64.69 103 PHE A CA 1
ATOM 857 C C . PHE A 1 103 ? -13.799 -14.926 1.271 1.00 64.69 103 PHE A C 1
ATOM 859 O O . PHE A 1 103 ? -13.729 -14.412 2.389 1.00 64.69 103 PHE A O 1
ATOM 866 N N . SER A 1 104 ? -14.913 -15.497 0.819 1.00 61.84 104 SER A N 1
ATOM 867 C CA . SER A 1 104 ? -16.068 -15.684 1.693 1.00 61.84 104 SER A CA 1
ATOM 868 C C . SER A 1 104 ? -15.750 -16.702 2.791 1.00 61.84 104 SER A C 1
ATOM 870 O O . SER A 1 104 ? -14.829 -17.513 2.673 1.00 61.84 104 SER A O 1
ATOM 872 N N . ARG A 1 105 ? -16.567 -16.729 3.852 1.00 56.88 105 ARG A N 1
ATOM 873 C CA . ARG A 1 105 ? -16.473 -17.748 4.919 1.00 56.88 105 ARG A CA 1
ATOM 874 C C . ARG A 1 105 ? -16.593 -19.194 4.401 1.00 56.88 105 ARG A C 1
ATOM 876 O O . ARG A 1 105 ? -16.230 -20.121 5.113 1.00 56.88 105 ARG A O 1
ATOM 883 N N . GLN A 1 106 ? -17.102 -19.387 3.183 1.00 59.78 106 GLN A N 1
ATOM 884 C CA . GLN A 1 106 ? -17.244 -20.686 2.510 1.00 59.78 106 GLN A CA 1
ATOM 885 C C . GLN A 1 106 ? -16.053 -21.025 1.601 1.00 59.78 106 GLN A C 1
ATOM 887 O O . GLN A 1 106 ? -16.044 -22.062 0.945 1.00 59.78 106 GLN A O 1
ATOM 892 N N . GLY A 1 107 ? -15.052 -20.152 1.554 1.00 55.16 107 GLY A N 1
ATOM 893 C CA . GLY A 1 107 ? -13.849 -20.328 0.762 1.00 55.16 107 GLY A CA 1
ATOM 894 C C . GLY A 1 107 ? -14.006 -20.077 -0.732 1.00 55.16 107 GLY A C 1
ATOM 895 O O . GLY A 1 107 ? -13.245 -20.613 -1.537 1.00 55.16 107 GLY A O 1
ATOM 896 N N . VAL A 1 108 ? -14.990 -19.258 -1.105 1.00 64.81 108 VAL A N 1
ATOM 897 C CA . VAL A 1 108 ? -15.233 -18.861 -2.493 1.00 64.81 108 VAL A CA 1
ATOM 898 C C . VAL A 1 108 ? -14.662 -17.469 -2.729 1.00 64.81 108 VAL A C 1
ATOM 900 O O . VAL A 1 108 ? -14.802 -16.571 -1.895 1.00 64.81 108 VAL A O 1
ATOM 903 N N . TYR A 1 109 ? -14.002 -17.299 -3.872 1.00 66.75 109 TYR A N 1
ATOM 904 C CA . TYR A 1 109 ? -13.469 -16.018 -4.310 1.00 66.75 109 TYR A CA 1
ATOM 905 C C . TYR A 1 109 ? -14.582 -15.191 -4.957 1.00 66.75 109 TYR A C 1
ATOM 907 O O . TYR A 1 109 ? -15.156 -15.610 -5.961 1.00 66.75 109 TYR A O 1
ATOM 915 N N . HIS A 1 110 ? -14.881 -14.023 -4.392 1.00 77.38 110 HIS A N 1
ATOM 916 C CA . HIS A 1 110 ? -15.865 -13.094 -4.946 1.00 77.38 110 HIS A CA 1
ATOM 917 C C . HIS A 1 110 ? -15.187 -11.784 -5.335 1.00 77.38 110 HIS A C 1
ATOM 919 O O . HIS A 1 110 ? -14.540 -11.146 -4.498 1.00 77.38 110 HIS A O 1
ATOM 925 N N . GLY A 1 111 ? -15.361 -11.391 -6.598 1.00 82.75 111 GLY A N 1
ATOM 926 C CA . GLY A 1 111 ? -15.036 -10.053 -7.079 1.00 82.75 111 GLY A CA 1
ATOM 927 C C . GLY A 1 111 ? -16.122 -9.060 -6.687 1.00 82.75 111 GLY A C 1
ATOM 928 O O . GLY A 1 111 ? -17.308 -9.386 -6.730 1.00 82.75 111 GLY A O 1
ATOM 929 N N . VAL A 1 112 ? -15.704 -7.869 -6.277 1.00 85.50 112 VAL A N 1
ATOM 930 C CA . VAL A 1 112 ? -16.578 -6.751 -5.935 1.00 85.50 112 VAL A CA 1
ATOM 931 C C . VAL A 1 112 ? -16.085 -5.512 -6.661 1.00 85.50 112 VAL A C 1
ATOM 933 O O . VAL A 1 112 ? -14.899 -5.182 -6.607 1.00 85.50 112 VAL A O 1
ATOM 936 N N . GLU A 1 113 ? -17.018 -4.819 -7.299 1.00 91.31 113 GLU A N 1
ATOM 937 C CA . GLU A 1 113 ? -16.806 -3.503 -7.886 1.00 91.31 113 GLU A CA 1
ATOM 938 C C . GLU A 1 113 ? -17.424 -2.438 -6.986 1.00 91.31 113 GLU A C 1
ATOM 940 O O . GLU A 1 113 ? -18.546 -2.598 -6.501 1.00 91.31 113 GLU A O 1
ATOM 945 N N . TYR A 1 114 ? -16.695 -1.351 -6.748 1.00 90.50 114 TYR A N 1
ATOM 946 C CA . TYR A 1 114 ? -17.192 -0.242 -5.940 1.00 90.50 114 TYR A CA 1
ATOM 947 C C . TYR A 1 114 ? -16.635 1.099 -6.416 1.00 90.50 114 TYR A C 1
ATOM 949 O O . TYR A 1 114 ? -15.536 1.181 -6.965 1.00 90.50 114 TYR A O 1
ATOM 957 N N . LEU A 1 115 ? -17.409 2.165 -6.208 1.00 92.88 115 LEU A N 1
ATOM 958 C CA . LEU A 1 115 ? -16.985 3.531 -6.505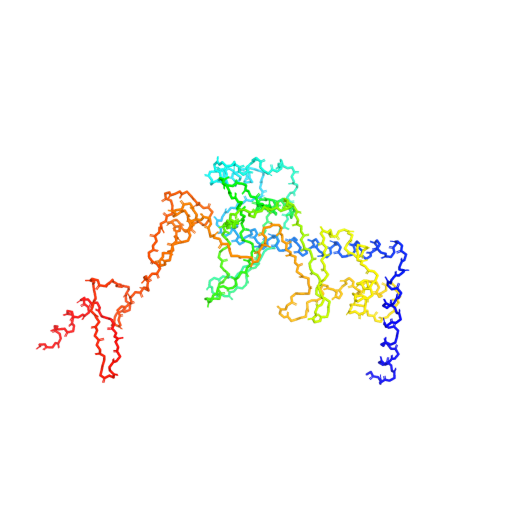 1.00 92.88 115 LEU A CA 1
ATOM 959 C C . LEU A 1 115 ? -16.251 4.127 -5.307 1.00 92.88 115 LEU A C 1
ATOM 961 O O . LEU A 1 115 ? -16.752 4.086 -4.184 1.00 92.88 115 LEU A O 1
ATOM 965 N N . ALA A 1 116 ? -15.076 4.699 -5.556 1.00 91.50 116 ALA A N 1
ATOM 966 C CA . ALA A 1 116 ? -14.272 5.343 -4.525 1.00 91.50 116 ALA A CA 1
ATOM 967 C C . A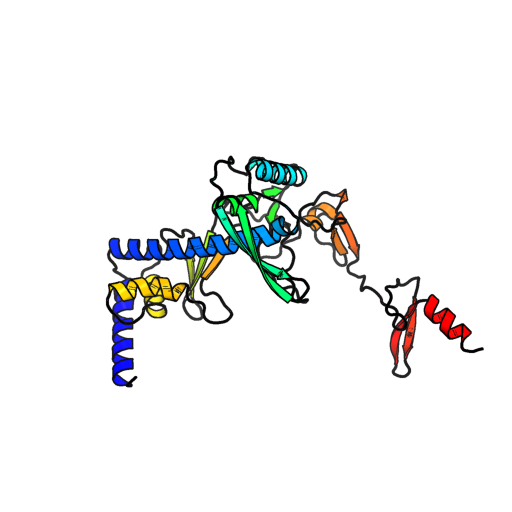LA A 1 116 ? -13.353 6.434 -5.111 1.00 91.50 116 ALA A C 1
ATOM 969 O O . ALA A 1 116 ? -13.275 6.588 -6.334 1.00 91.50 116 ALA A O 1
ATOM 970 N N . PRO A 1 117 ? -12.690 7.248 -4.271 1.00 90.88 117 PRO A N 1
ATOM 971 C CA . PRO A 1 117 ? -11.660 8.183 -4.705 1.00 90.88 117 PRO A CA 1
ATOM 972 C C . PRO A 1 117 ? -10.484 7.465 -5.392 1.00 90.88 117 PRO A C 1
ATOM 974 O O . PRO A 1 117 ? -10.321 6.262 -5.227 1.00 90.88 117 PRO A O 1
ATOM 977 N N . PRO A 1 118 ? -9.607 8.184 -6.112 1.00 89.44 118 PRO A N 1
ATOM 978 C CA . PRO A 1 118 ? -8.417 7.608 -6.723 1.00 89.44 118 PRO A CA 1
ATOM 979 C C . PRO A 1 118 ? -7.509 6.925 -5.700 1.00 89.44 118 PRO A C 1
ATOM 981 O O . PRO A 1 118 ? -7.484 7.296 -4.528 1.00 89.44 118 PRO A O 1
ATOM 984 N N . THR A 1 119 ? -6.674 6.008 -6.189 1.00 86.19 119 THR A N 1
ATOM 985 C CA . THR A 1 119 ? -5.688 5.233 -5.423 1.00 86.19 119 THR A CA 1
ATOM 986 C C . THR A 1 119 ? -4.971 6.050 -4.356 1.00 86.19 119 THR A C 1
ATOM 988 O O . THR A 1 119 ? -4.987 5.649 -3.205 1.00 86.19 119 THR A O 1
ATOM 991 N N . THR A 1 120 ? -4.415 7.219 -4.690 1.00 81.19 120 THR A N 1
ATOM 992 C CA . THR A 1 120 ? -3.701 8.087 -3.734 1.00 81.19 120 THR A CA 1
ATOM 993 C C . THR A 1 120 ? -4.572 8.551 -2.567 1.00 81.19 120 THR A C 1
ATOM 995 O O . THR A 1 120 ? -4.095 8.584 -1.437 1.00 81.19 120 THR A O 1
ATOM 998 N N . ARG A 1 121 ? -5.849 8.856 -2.818 1.00 85.50 121 ARG A N 1
ATOM 999 C CA . ARG A 1 121 ? -6.804 9.266 -1.786 1.00 85.50 121 ARG A CA 1
ATOM 1000 C C . ARG A 1 121 ? -7.332 8.075 -0.992 1.00 85.50 121 ARG A C 1
ATOM 1002 O O . ARG A 1 121 ? -7.446 8.185 0.216 1.00 85.50 121 ARG A O 1
ATOM 1009 N N . LEU A 1 122 ? -7.589 6.923 -1.618 1.00 84.88 122 LEU A N 1
ATOM 1010 C CA . LEU A 1 122 ? -7.896 5.684 -0.881 1.00 84.88 122 LEU A CA 1
ATOM 1011 C C . LEU A 1 122 ? -6.794 5.356 0.119 1.00 84.88 122 LEU A C 1
ATOM 1013 O O . LEU A 1 122 ? -7.041 5.064 1.279 1.00 84.88 122 LEU A O 1
ATOM 1017 N N . LEU A 1 123 ? -5.565 5.434 -0.358 1.00 79.94 123 LEU A N 1
ATOM 1018 C CA . LEU A 1 123 ? -4.349 5.256 0.402 1.00 79.94 123 LEU A CA 1
ATOM 1019 C C . LEU A 1 123 ? -4.287 6.221 1.594 1.00 79.94 123 LEU A C 1
ATOM 1021 O O . LEU A 1 123 ? -4.143 5.772 2.733 1.00 79.94 123 LEU A O 1
ATOM 1025 N N . GLU A 1 124 ? -4.504 7.509 1.355 1.00 78.12 124 GLU A N 1
ATOM 1026 C CA . GLU A 1 124 ? -4.597 8.538 2.389 1.00 78.12 124 GLU A CA 1
ATOM 1027 C C . GLU A 1 124 ? -5.753 8.318 3.384 1.00 78.12 124 GLU A C 1
ATOM 1029 O O . GLU A 1 124 ? -5.553 8.508 4.575 1.00 78.12 124 GLU A O 1
ATOM 1034 N N . LEU A 1 125 ? -6.925 7.852 2.940 1.00 79.75 125 LEU A N 1
ATOM 1035 C CA . LEU A 1 125 ? -8.082 7.528 3.792 1.00 79.75 125 LEU A CA 1
ATOM 1036 C C . LEU A 1 125 ? -7.882 6.242 4.602 1.00 79.75 125 LEU A C 1
ATOM 1038 O O . LEU A 1 125 ? -8.380 6.133 5.717 1.00 79.75 125 LEU A O 1
ATOM 1042 N N . MET A 1 126 ? -7.093 5.291 4.090 1.00 78.06 126 MET A N 1
ATOM 1043 C CA . MET A 1 126 ? -6.520 4.199 4.892 1.00 78.06 126 MET A CA 1
ATOM 1044 C C . MET A 1 126 ? -5.406 4.699 5.824 1.00 78.06 126 MET A C 1
ATOM 1046 O O . MET A 1 126 ? -4.741 3.885 6.469 1.00 78.06 126 MET A O 1
ATOM 1050 N N . LEU A 1 127 ? -5.191 6.018 5.861 1.00 67.88 127 LEU A N 1
ATOM 1051 C CA . LEU A 1 127 ? -4.287 6.771 6.715 1.00 67.88 127 LEU A CA 1
ATOM 1052 C C . LEU A 1 127 ? -2.823 6.447 6.421 1.00 67.88 127 LEU A C 1
ATOM 1054 O O . LEU A 1 127 ? -2.210 5.559 7.009 1.00 67.88 127 LEU A O 1
ATOM 1058 N N . TYR A 1 128 ? -2.302 7.137 5.400 1.00 63.00 128 TYR A N 1
ATOM 1059 C CA . TYR A 1 128 ? -0.879 7.156 5.065 1.00 63.00 128 TYR A CA 1
ATOM 1060 C C . TYR A 1 128 ? -0.101 7.798 6.198 1.00 63.00 128 TYR A C 1
ATOM 1062 O O . TYR A 1 128 ? -0.310 8.964 6.522 1.00 63.00 128 TYR A O 1
ATOM 1070 N N . GLY A 1 129 ? 0.849 7.047 6.731 1.00 59.25 129 GLY A N 1
ATOM 1071 C CA . GLY A 1 129 ? 1.826 7.597 7.638 1.00 59.25 129 GLY A CA 1
ATOM 1072 C C . GLY A 1 129 ? 1.444 7.465 9.097 1.00 59.25 129 GLY A C 1
ATOM 1073 O O . GLY A 1 129 ? 0.412 6.939 9.502 1.00 59.25 129 GLY A O 1
ATOM 1074 N N . TYR A 1 130 ? 2.413 7.870 9.886 1.00 70.38 130 TYR A N 1
ATOM 1075 C CA . TYR A 1 130 ? 2.402 7.717 11.312 1.00 70.38 130 TYR A CA 1
ATOM 1076 C C . TYR A 1 130 ? 1.768 8.946 11.950 1.00 70.38 130 TYR A C 1
ATOM 1078 O O . TYR A 1 130 ? 2.093 10.081 11.585 1.00 70.38 130 TYR A O 1
ATOM 1086 N N . PHE A 1 131 ? 0.914 8.721 12.938 1.00 73.25 131 PHE A N 1
ATOM 1087 C CA . PHE A 1 131 ? 0.249 9.783 13.682 1.00 73.25 131 PHE A CA 1
ATOM 1088 C C . PHE A 1 131 ? 0.887 9.915 15.053 1.00 73.25 131 PHE A C 1
ATOM 1090 O O . PHE A 1 131 ? 1.130 8.890 15.695 1.00 73.25 131 PHE A O 1
ATOM 1097 N N . PRO A 1 132 ? 1.175 11.142 15.511 1.00 74.38 132 PRO A N 1
ATOM 1098 C CA . PRO A 1 132 ? 1.612 11.324 16.878 1.00 74.38 132 PRO A CA 1
ATOM 1099 C C . PRO A 1 132 ? 0.431 10.983 17.790 1.00 74.38 132 PRO A C 1
ATOM 1101 O O . PRO A 1 132 ? -0.663 11.522 17.632 1.00 74.38 132 PRO A O 1
ATOM 1104 N N . TYR A 1 133 ? 0.652 10.076 18.729 1.00 77.19 133 TYR A N 1
ATOM 1105 C CA . TYR A 1 133 ? -0.277 9.739 19.796 1.00 77.19 133 TYR A CA 1
ATOM 1106 C C . TYR A 1 133 ? 0.495 9.812 21.109 1.00 77.19 133 TYR A C 1
ATOM 1108 O O . TYR A 1 133 ? 1.398 9.008 21.353 1.00 77.19 133 TYR A O 1
ATOM 1116 N N . GLU A 1 134 ? 0.162 10.797 21.941 1.00 79.44 134 GLU A N 1
ATOM 1117 C CA . GLU A 1 134 ? 0.930 11.118 23.147 1.00 79.44 134 GLU A CA 1
ATOM 1118 C C . GLU A 1 134 ? 2.435 11.259 22.824 1.00 79.44 134 GLU A C 1
ATOM 1120 O O . GLU A 1 134 ? 2.824 12.147 22.068 1.00 79.44 134 GLU A O 1
ATOM 1125 N N . ASN A 1 135 ? 3.273 10.367 23.362 1.00 79.00 135 ASN A N 1
ATOM 1126 C CA . ASN A 1 135 ? 4.728 10.364 23.192 1.00 79.00 135 ASN A CA 1
ATOM 1127 C C . ASN A 1 135 ? 5.222 9.287 22.205 1.00 79.00 135 ASN A C 1
ATOM 1129 O O . ASN A 1 135 ? 6.415 8.981 22.180 1.00 79.00 135 ASN A O 1
ATOM 1133 N N . THR A 1 136 ? 4.324 8.659 21.441 1.00 82.56 136 THR A N 1
ATOM 1134 C CA . THR A 1 136 ? 4.668 7.646 20.436 1.00 82.56 136 THR A CA 1
ATOM 1135 C C . THR A 1 136 ? 3.972 7.924 19.104 1.00 82.56 136 THR A C 1
ATOM 1137 O O . THR A 1 136 ? 3.209 8.875 18.954 1.00 82.56 136 THR A O 1
ATOM 1140 N N . TRP A 1 137 ? 4.260 7.095 18.112 1.00 80.50 137 TRP A N 1
ATOM 1141 C CA . TRP A 1 137 ? 3.715 7.175 16.769 1.00 80.50 137 TRP A CA 1
ATOM 1142 C C . TRP A 1 137 ? 2.883 5.934 16.468 1.00 80.50 137 TRP A C 1
ATOM 1144 O O . TRP A 1 137 ? 3.300 4.824 16.785 1.00 80.50 137 TRP A O 1
ATOM 1154 N N . ILE A 1 138 ? 1.721 6.096 15.840 1.00 78.69 138 ILE A N 1
ATOM 1155 C CA . ILE A 1 138 ? 0.803 4.992 15.521 1.00 78.69 138 ILE A CA 1
ATOM 1156 C C . ILE A 1 138 ? 0.540 4.902 14.018 1.00 78.69 138 ILE A C 1
ATOM 1158 O O . ILE A 1 138 ? 0.595 5.912 13.324 1.00 78.69 138 ILE A O 1
ATOM 1162 N N . TYR A 1 139 ? 0.244 3.708 13.510 1.00 77.00 139 TYR A N 1
ATOM 1163 C CA . TYR A 1 139 ? -0.077 3.464 12.100 1.00 77.00 139 TYR A CA 1
ATOM 1164 C C . TYR A 1 139 ? -1.048 2.284 11.947 1.00 77.00 139 TYR A C 1
ATOM 1166 O O . TYR A 1 139 ? -1.114 1.414 12.815 1.00 77.00 139 TYR A O 1
ATOM 1174 N N . LEU A 1 140 ? -1.803 2.233 10.848 1.00 74.81 140 LEU A N 1
ATOM 1175 C CA . LEU A 1 140 ? -2.682 1.102 10.539 1.00 74.81 140 LEU A CA 1
ATOM 1176 C C . LEU A 1 140 ? -1.861 -0.008 9.879 1.00 74.81 140 LEU A C 1
ATOM 1178 O O . LEU A 1 140 ? -1.280 0.213 8.816 1.00 74.81 140 LEU A O 1
ATOM 1182 N N . ASP A 1 141 ? -1.806 -1.199 10.479 1.00 74.69 141 ASP A N 1
ATOM 1183 C CA . ASP A 1 141 ? -1.100 -2.335 9.887 1.00 74.69 141 ASP A CA 1
ATOM 1184 C C . ASP A 1 141 ? -1.781 -2.752 8.591 1.00 74.69 141 ASP A C 1
ATOM 1186 O O . ASP A 1 141 ? -2.952 -3.118 8.577 1.00 74.69 141 ASP A O 1
ATOM 1190 N N . ARG A 1 142 ? -1.052 -2.702 7.480 1.00 67.75 142 ARG A N 1
ATOM 1191 C CA . ARG A 1 142 ? -1.576 -3.061 6.157 1.00 67.75 142 ARG A CA 1
ATOM 1192 C C . ARG A 1 142 ? -1.069 -4.403 5.670 1.00 67.75 142 ARG A C 1
ATOM 1194 O O . ARG A 1 142 ? -1.510 -4.864 4.612 1.00 67.75 142 ARG A O 1
ATOM 1201 N N . ARG A 1 143 ? -0.224 -5.066 6.453 1.00 65.50 143 ARG A N 1
ATOM 1202 C CA . ARG A 1 143 ? 0.282 -6.387 6.115 1.00 65.50 143 ARG A CA 1
ATOM 1203 C C . ARG A 1 143 ? -0.858 -7.390 6.168 1.00 65.50 143 ARG A C 1
ATOM 1205 O O . ARG A 1 143 ? -1.563 -7.527 7.163 1.00 65.50 143 ARG A O 1
ATOM 1212 N N . SER A 1 144 ? -1.052 -8.115 5.072 1.00 54.88 144 SER A N 1
ATOM 1213 C CA . SER A 1 144 ? -1.917 -9.288 5.081 1.00 54.88 144 SER A CA 1
ATOM 1214 C C . SER A 1 144 ? -1.128 -10.469 5.641 1.00 54.88 144 SER A C 1
ATOM 1216 O O . SER A 1 144 ? -0.517 -11.223 4.884 1.00 54.88 144 SER A O 1
ATOM 1218 N N . GLU A 1 145 ? -1.118 -10.644 6.958 1.00 53.31 145 GLU A N 1
ATOM 1219 C CA . GLU A 1 145 ? -0.644 -11.899 7.535 1.00 53.31 145 GLU A CA 1
ATOM 1220 C C . GLU A 1 145 ? -1.759 -12.940 7.456 1.00 53.31 145 GLU A C 1
ATOM 1222 O O . GLU A 1 145 ? -2.847 -12.740 7.994 1.00 53.31 145 GLU A O 1
ATOM 1227 N N . LEU A 1 146 ? -1.488 -14.068 6.799 1.00 46.78 146 LEU A N 1
ATOM 1228 C CA . LEU A 1 146 ? -2.280 -15.278 7.002 1.00 46.78 146 LEU A CA 1
ATOM 1229 C C . LEU A 1 146 ? -2.112 -15.688 8.469 1.00 46.78 146 LEU A C 1
ATOM 1231 O O . LEU A 1 146 ? -1.025 -16.106 8.876 1.00 46.78 146 LEU A O 1
ATOM 1235 N N . SER A 1 147 ? -3.158 -15.545 9.280 1.00 43.97 147 SER A N 1
ATOM 1236 C CA . SER A 1 147 ? -3.191 -16.161 10.598 1.00 43.97 147 SER A CA 1
ATOM 1237 C C . SER A 1 147 ? -3.147 -17.681 10.467 1.00 43.97 147 SER A C 1
ATOM 1239 O O . SER A 1 147 ? -3.433 -18.275 9.427 1.00 43.97 147 SER A O 1
ATOM 1241 N N . SER A 1 148 ? -2.749 -18.331 11.556 1.00 35.06 148 SER A N 1
ATOM 1242 C CA . SER A 1 148 ? -2.602 -19.785 11.657 1.00 35.06 148 SER A CA 1
ATOM 1243 C C . SER A 1 148 ? -3.894 -20.576 11.409 1.00 35.06 148 SER A C 1
ATOM 1245 O O . SER A 1 148 ? -3.838 -21.790 11.244 1.00 35.06 148 SER A O 1
ATOM 1247 N N . ASP A 1 149 ? -5.044 -19.908 11.377 1.00 39.47 149 ASP A N 1
ATOM 1248 C CA . ASP A 1 149 ? -6.363 -20.439 11.029 1.00 39.47 149 ASP A CA 1
ATOM 1249 C C . ASP A 1 149 ? -6.724 -20.257 9.538 1.00 39.47 149 ASP A C 1
ATOM 1251 O O . ASP A 1 149 ? -7.821 -20.625 9.124 1.00 39.47 149 ASP A O 1
ATOM 1255 N N . GLY A 1 150 ? -5.801 -19.738 8.720 1.00 38.16 150 GLY A N 1
ATOM 1256 C CA . GLY A 1 150 ? -5.971 -19.555 7.277 1.00 38.16 150 GLY A CA 1
ATOM 1257 C C . GLY A 1 150 ? -6.729 -18.286 6.882 1.00 38.16 150 GLY A C 1
ATOM 1258 O O . GLY A 1 150 ? -6.893 -18.031 5.689 1.00 38.16 150 GLY A O 1
ATOM 1259 N N . TYR A 1 151 ? -7.159 -17.473 7.848 1.00 43.28 151 TYR A N 1
ATOM 1260 C CA . TYR A 1 151 ? -7.762 -16.168 7.590 1.00 43.28 151 TYR A CA 1
ATOM 1261 C C . TYR A 1 151 ? -6.670 -15.103 7.447 1.00 43.28 151 TYR A C 1
ATOM 1263 O O . TYR A 1 151 ? -5.557 -15.268 7.934 1.00 43.28 151 TYR A O 1
ATOM 1271 N N . ARG A 1 152 ? -6.936 -13.999 6.744 1.00 52.34 152 ARG A N 1
ATOM 1272 C CA . ARG A 1 152 ? -6.068 -12.820 6.872 1.00 52.34 152 ARG A CA 1
ATOM 1273 C C . ARG A 1 152 ? -6.377 -12.204 8.233 1.00 52.34 152 ARG A C 1
ATOM 1275 O O . ARG A 1 152 ? -7.552 -11.961 8.508 1.00 52.34 152 ARG A O 1
ATOM 1282 N N . LYS A 1 153 ? -5.366 -11.969 9.077 1.00 52.19 153 LYS A N 1
ATOM 1283 C CA . LYS A 1 153 ? -5.574 -11.200 10.310 1.00 52.19 153 LYS A CA 1
ATOM 1284 C C . LYS A 1 153 ? -6.238 -9.869 9.946 1.00 52.19 153 LYS A C 1
ATOM 1286 O O . LYS A 1 153 ? -5.834 -9.267 8.944 1.00 52.19 153 LYS A O 1
ATOM 1291 N N . PRO A 1 154 ? -7.230 -9.408 10.724 1.00 53.19 154 PRO A N 1
ATOM 1292 C CA . PRO A 1 154 ? -7.741 -8.066 10.546 1.00 53.19 154 PRO A CA 1
ATOM 1293 C C . PRO A 1 154 ? -6.586 -7.092 10.768 1.00 53.19 154 PRO A C 1
ATOM 1295 O O . PRO A 1 154 ? -5.810 -7.200 11.721 1.00 53.19 154 PRO A O 1
ATOM 1298 N N . LYS A 1 155 ? -6.454 -6.183 9.817 1.00 71.81 155 LYS A N 1
ATOM 1299 C CA . LYS A 1 155 ? -5.529 -5.063 9.862 1.00 71.81 155 LYS A CA 1
ATOM 1300 C C . LYS A 1 155 ? -5.921 -4.171 11.045 1.00 71.81 155 LYS A C 1
ATOM 1302 O O . LYS A 1 155 ? -7.077 -3.774 11.141 1.00 71.81 155 LYS A O 1
ATOM 1307 N N . GLN A 1 156 ? -4.993 -3.911 11.961 1.00 74.12 156 GLN A N 1
ATOM 1308 C CA . GLN A 1 156 ? -5.246 -3.186 13.214 1.00 74.12 156 GLN A CA 1
ATOM 1309 C C . GLN A 1 156 ? -4.259 -2.035 13.388 1.00 74.12 156 GLN A C 1
ATOM 1311 O O . GLN A 1 156 ? -3.176 -2.044 12.806 1.00 74.12 156 GLN A O 1
ATOM 1316 N N . TRP A 1 157 ? -4.599 -1.068 14.233 1.00 78.12 157 TRP A N 1
ATOM 1317 C CA . TRP A 1 157 ? -3.673 -0.006 14.608 1.00 78.12 157 TRP A CA 1
ATOM 1318 C C . TRP A 1 157 ? -2.525 -0.539 15.465 1.00 78.12 157 TRP A C 1
ATOM 1320 O O . TRP A 1 157 ? -2.740 -1.253 16.448 1.00 78.12 157 TRP A O 1
ATOM 1330 N N . LEU A 1 158 ? -1.304 -0.165 15.104 1.00 82.25 158 LEU A N 1
ATOM 1331 C CA . LEU A 1 158 ? -0.069 -0.492 15.800 1.00 82.25 158 LEU A CA 1
ATOM 1332 C C . LEU A 1 158 ? 0.612 0.786 16.285 1.00 82.25 158 LEU A C 1
ATOM 1334 O O . LEU A 1 158 ? 0.558 1.820 15.625 1.00 82.25 158 LEU A O 1
ATOM 1338 N N . ALA A 1 159 ? 1.276 0.697 17.430 1.00 83.00 159 ALA A N 1
ATOM 1339 C CA . ALA A 1 159 ? 2.159 1.724 17.956 1.00 83.00 159 ALA A CA 1
ATOM 1340 C C . ALA A 1 159 ? 3.620 1.351 17.679 1.00 83.00 159 ALA A C 1
ATOM 1342 O O . ALA A 1 159 ? 4.027 0.196 17.865 1.00 83.00 159 ALA A O 1
ATOM 1343 N N . LEU A 1 160 ? 4.406 2.339 17.251 1.00 79.44 160 LEU A N 1
ATOM 1344 C CA . LEU A 1 160 ? 5.856 2.249 17.194 1.00 79.44 160 LEU A CA 1
ATOM 1345 C C . LEU A 1 160 ? 6.440 2.086 18.606 1.00 79.44 160 LEU A C 1
ATOM 1347 O O . LEU A 1 160 ? 5.872 2.594 19.583 1.00 79.44 160 LEU A O 1
ATOM 1351 N N . PRO A 1 161 ? 7.588 1.398 18.728 1.00 79.75 161 PRO A N 1
ATOM 1352 C CA . PRO A 1 161 ? 8.384 1.433 19.945 1.00 79.75 161 PRO A CA 1
ATOM 1353 C C . PRO A 1 161 ? 8.728 2.873 20.347 1.00 79.75 161 PRO A C 1
ATOM 1355 O O . PRO A 1 161 ? 9.026 3.720 19.503 1.00 79.75 161 PRO A O 1
ATOM 1358 N N . SER A 1 162 ? 8.713 3.152 21.650 1.00 78.19 162 SER A N 1
ATOM 1359 C CA . SER A 1 162 ? 9.055 4.476 22.175 1.00 78.19 162 SER A CA 1
ATOM 1360 C C . SER A 1 162 ? 10.448 4.918 21.714 1.00 78.19 162 SER A C 1
ATOM 1362 O O . SER A 1 162 ? 11.417 4.175 21.864 1.00 78.19 162 SER A O 1
ATOM 1364 N N . GLY A 1 163 ? 10.553 6.146 21.201 1.00 74.06 163 GLY A N 1
ATOM 1365 C CA . GLY A 1 163 ? 11.811 6.726 20.713 1.00 74.06 163 GLY A CA 1
ATOM 1366 C C . GLY A 1 163 ? 12.110 6.465 19.234 1.00 74.06 163 GLY A C 1
ATOM 1367 O O . GLY A 1 163 ? 13.027 7.085 18.695 1.00 74.06 163 GLY A O 1
ATOM 1368 N N . GLU A 1 164 ? 11.333 5.617 18.554 1.00 75.50 164 GLU A N 1
ATOM 1369 C CA . GLU A 1 164 ? 11.368 5.541 17.094 1.00 75.50 164 GLU A CA 1
ATOM 1370 C C . GLU A 1 164 ? 10.561 6.690 16.492 1.00 75.50 164 GLU A C 1
ATOM 1372 O O . GLU A 1 164 ? 9.421 6.945 16.881 1.00 75.50 164 GLU A O 1
ATOM 1377 N N . ASN A 1 165 ? 11.159 7.380 15.521 1.00 70.81 165 ASN A N 1
ATOM 1378 C CA . ASN A 1 165 ? 10.474 8.401 14.747 1.00 70.81 165 ASN A CA 1
ATOM 1379 C C . ASN A 1 165 ? 10.242 7.905 13.320 1.00 70.81 165 ASN A C 1
ATOM 1381 O O . ASN A 1 165 ? 11.159 7.367 12.692 1.00 70.81 165 ASN A O 1
ATOM 1385 N N . PRO A 1 166 ? 9.048 8.138 12.775 1.00 64.50 166 PRO A N 1
ATOM 1386 C CA . PRO A 1 166 ? 8.767 7.875 11.384 1.00 64.50 166 PRO A CA 1
ATOM 1387 C C . PRO A 1 166 ? 9.490 8.911 10.533 1.00 64.50 166 PRO A C 1
ATOM 1389 O O . PRO A 1 166 ? 9.202 10.104 10.603 1.00 64.50 166 PRO A O 1
ATOM 1392 N N . GLN A 1 167 ? 10.462 8.461 9.745 1.00 57.78 167 GLN A N 1
ATOM 1393 C CA . GLN A 1 167 ? 11.288 9.371 8.953 1.00 57.78 167 GLN A CA 1
ATOM 1394 C C . GLN A 1 167 ? 10.584 9.902 7.696 1.00 57.78 167 GLN A C 1
ATOM 1396 O O . GLN A 1 167 ? 11.042 10.898 7.158 1.00 57.78 167 GLN A O 1
ATOM 1401 N N . ASP A 1 168 ? 9.439 9.343 7.287 1.00 51.47 168 ASP A N 1
ATOM 1402 C CA . ASP A 1 168 ? 8.710 9.793 6.098 1.00 51.47 168 ASP A CA 1
ATOM 1403 C C . ASP A 1 168 ? 7.190 9.699 6.275 1.00 51.47 168 ASP A C 1
ATOM 1405 O O . ASP A 1 168 ? 6.647 8.660 6.656 1.00 51.47 168 ASP A O 1
ATOM 1409 N N . ARG A 1 169 ? 6.481 10.785 5.940 1.00 50.41 169 ARG A N 1
ATOM 1410 C CA . ARG A 1 169 ? 5.008 10.838 5.969 1.00 50.41 169 ARG A CA 1
ATOM 1411 C C . ARG A 1 169 ? 4.345 10.236 4.724 1.00 50.41 169 ARG A C 1
ATOM 1413 O O . ARG A 1 169 ? 3.162 9.932 4.775 1.00 50.41 169 ARG A O 1
ATOM 1420 N N . LEU A 1 170 ? 5.082 10.039 3.625 1.00 54.94 170 LEU A N 1
ATOM 1421 C CA . LEU A 1 170 ? 4.536 9.608 2.325 1.00 54.94 170 LEU A CA 1
ATOM 1422 C C . LEU A 1 170 ? 5.477 8.662 1.549 1.00 54.94 170 LEU A C 1
ATOM 1424 O O . LEU A 1 170 ? 5.495 8.662 0.320 1.00 54.94 170 LEU A O 1
ATOM 1428 N N . GLY A 1 171 ? 6.276 7.857 2.252 1.00 60.50 171 GLY A N 1
ATOM 1429 C CA . GLY A 1 171 ? 7.185 6.908 1.609 1.00 60.50 171 GLY A CA 1
ATOM 1430 C C . GLY A 1 171 ? 6.435 5.746 0.954 1.00 60.50 171 GLY A C 1
ATOM 1431 O O . GLY A 1 171 ? 5.663 5.048 1.608 1.00 60.50 171 GLY A O 1
ATOM 1432 N N . ILE A 1 172 ? 6.669 5.518 -0.334 1.00 69.75 172 ILE A N 1
ATOM 1433 C CA . ILE A 1 172 ? 6.436 4.216 -0.964 1.00 69.75 172 ILE A CA 1
ATOM 1434 C C . ILE A 1 172 ? 7.820 3.625 -1.162 1.00 69.75 172 ILE A C 1
ATOM 1436 O O . ILE A 1 172 ? 8.638 4.216 -1.858 1.00 69.75 172 ILE A O 1
ATOM 1440 N N . THR A 1 173 ? 8.085 2.476 -0.562 1.00 74.56 173 THR A N 1
ATOM 1441 C CA . THR A 1 173 ? 9.305 1.722 -0.820 1.00 74.56 173 THR A CA 1
ATOM 1442 C C . THR A 1 173 ? 8.982 0.649 -1.840 1.00 74.56 173 THR A C 1
ATOM 1444 O O . THR A 1 173 ? 8.186 -0.252 -1.586 1.00 74.56 173 THR A O 1
ATOM 1447 N N . ILE A 1 174 ? 9.600 0.749 -3.009 1.00 76.62 174 ILE A N 1
ATOM 1448 C CA . ILE A 1 174 ? 9.549 -0.280 -4.039 1.00 76.62 174 ILE A CA 1
ATOM 1449 C C . ILE A 1 174 ? 10.807 -1.121 -3.881 1.00 76.62 174 ILE A C 1
ATOM 1451 O O . ILE A 1 174 ? 11.920 -0.619 -4.037 1.00 76.62 174 ILE A O 1
ATOM 1455 N N . GLU A 1 175 ? 10.626 -2.400 -3.584 1.00 81.44 175 GLU A N 1
ATOM 1456 C CA . GLU A 1 175 ? 11.700 -3.379 -3.516 1.00 81.44 175 GLU A CA 1
ATOM 1457 C C . GLU A 1 175 ? 11.634 -4.306 -4.724 1.00 81.44 175 GLU A C 1
ATOM 1459 O O . GLU A 1 175 ? 10.618 -4.950 -4.971 1.00 81.44 175 GLU A O 1
ATOM 1464 N N . ILE A 1 176 ? 12.724 -4.411 -5.476 1.00 79.56 176 ILE A N 1
ATOM 1465 C CA . ILE A 1 176 ? 12.829 -5.326 -6.611 1.00 79.56 176 ILE A CA 1
ATOM 1466 C C . ILE A 1 176 ? 13.821 -6.426 -6.255 1.00 79.56 176 ILE A C 1
ATOM 1468 O O . ILE A 1 176 ? 15.012 -6.177 -6.059 1.00 79.56 176 ILE A O 1
ATOM 1472 N N . SER A 1 177 ? 13.332 -7.662 -6.208 1.00 76.56 177 SER A N 1
ATOM 1473 C CA . SER A 1 177 ? 14.163 -8.846 -6.038 1.00 76.56 177 SER A CA 1
ATOM 1474 C C . SER A 1 177 ? 14.848 -9.199 -7.357 1.00 76.56 177 SER A C 1
ATOM 1476 O O . SER A 1 177 ? 14.217 -9.635 -8.327 1.00 76.56 177 SER A O 1
ATOM 1478 N N . VAL A 1 178 ? 16.168 -9.026 -7.375 1.00 69.62 178 VAL A N 1
ATOM 1479 C CA . VAL A 1 178 ? 17.035 -9.396 -8.493 1.00 69.62 178 VAL A CA 1
ATOM 1480 C C . VAL A 1 178 ? 17.924 -10.545 -8.013 1.00 69.62 178 VAL A C 1
ATOM 1482 O O . VAL A 1 178 ? 18.697 -10.403 -7.069 1.00 69.62 178 VAL A O 1
ATOM 1485 N N . GLY A 1 179 ? 17.797 -11.729 -8.608 1.00 62.53 179 GLY A N 1
ATOM 1486 C CA . GLY A 1 179 ? 18.502 -12.937 -8.173 1.00 62.53 179 GLY A CA 1
ATOM 1487 C C . GLY A 1 179 ? 18.167 -13.403 -6.743 1.00 62.53 179 GLY A C 1
ATOM 1488 O O . GLY A 1 179 ? 17.115 -13.101 -6.192 1.00 62.53 179 GLY A O 1
ATOM 1489 N N . TRP A 1 180 ? 19.068 -14.187 -6.140 1.00 54.28 180 TRP A N 1
ATOM 1490 C CA . TRP A 1 180 ? 18.843 -14.838 -4.836 1.00 54.28 180 TRP A CA 1
ATOM 1491 C C . TRP A 1 180 ? 19.247 -13.987 -3.618 1.00 54.28 180 TRP A C 1
ATOM 1493 O O . TRP A 1 180 ? 18.998 -14.405 -2.490 1.00 54.28 180 TRP A O 1
ATOM 1503 N N . ARG A 1 181 ? 19.913 -12.836 -3.811 1.00 56.75 181 ARG A N 1
ATOM 1504 C CA . ARG A 1 181 ? 20.486 -12.035 -2.707 1.00 56.75 181 ARG A CA 1
ATOM 1505 C C . ARG A 1 181 ? 20.452 -10.512 -2.885 1.00 56.75 181 ARG A C 1
ATOM 1507 O O . ARG A 1 181 ? 20.784 -9.823 -1.928 1.00 56.75 181 ARG A O 1
ATOM 1514 N N . SER A 1 182 ? 20.085 -9.976 -4.051 1.00 60.66 182 SER A N 1
ATOM 1515 C CA . SER A 1 182 ? 20.044 -8.521 -4.267 1.00 60.66 182 SER A CA 1
ATOM 1516 C C . SER A 1 182 ? 18.618 -7.980 -4.231 1.00 60.66 182 SER A C 1
ATOM 1518 O O . SER A 1 182 ? 17.741 -8.453 -4.953 1.00 60.66 182 SER A O 1
ATOM 1520 N N . LEU A 1 183 ? 18.416 -6.968 -3.391 1.00 75.94 183 LEU A N 1
ATOM 1521 C CA . LEU A 1 183 ? 17.204 -6.162 -3.322 1.00 75.94 183 LEU A CA 1
ATOM 1522 C C . LEU A 1 183 ? 17.566 -4.751 -3.772 1.00 75.94 183 LEU A C 1
ATOM 1524 O O . LEU A 1 183 ? 18.444 -4.120 -3.187 1.00 75.94 183 LEU A O 1
ATOM 1528 N N . ILE A 1 184 ? 16.904 -4.283 -4.822 1.00 75.88 184 ILE A N 1
ATOM 1529 C CA . ILE A 1 184 ? 16.977 -2.891 -5.259 1.00 75.88 184 ILE A CA 1
ATOM 1530 C C . ILE A 1 184 ? 15.851 -2.140 -4.557 1.00 75.88 184 ILE A C 1
ATOM 1532 O O . ILE A 1 184 ? 14.712 -2.600 -4.592 1.00 75.88 184 ILE A O 1
ATOM 1536 N N . ARG A 1 185 ? 16.158 -0.996 -3.942 1.00 74.56 185 ARG A N 1
ATOM 1537 C CA . ARG A 1 185 ? 15.174 -0.138 -3.272 1.00 74.56 185 ARG A CA 1
ATOM 1538 C C . ARG A 1 185 ? 15.033 1.181 -4.011 1.00 74.56 185 ARG A C 1
ATOM 1540 O O . ARG A 1 185 ? 16.036 1.810 -4.329 1.00 74.56 185 ARG A O 1
ATOM 1547 N N . SER A 1 186 ? 13.799 1.616 -4.227 1.00 75.12 186 SER A N 1
ATOM 1548 C CA . SER A 1 186 ? 13.492 2.943 -4.757 1.00 75.12 186 SER A CA 1
ATOM 1549 C C . SER A 1 186 ? 12.300 3.555 -4.035 1.00 75.12 186 SER A C 1
ATOM 1551 O O . SER A 1 186 ? 11.419 2.842 -3.559 1.00 75.12 186 SER A O 1
ATOM 1553 N N . GLN A 1 187 ? 12.288 4.884 -3.968 1.00 71.31 187 GLN A N 1
ATOM 1554 C CA . GLN A 1 187 ? 11.216 5.677 -3.363 1.00 71.31 187 GLN A CA 1
ATOM 1555 C C . GLN A 1 187 ? 10.310 6.355 -4.403 1.00 71.31 187 GLN A C 1
ATOM 1557 O O . GLN A 1 187 ? 9.326 6.998 -4.043 1.00 71.31 187 GLN A O 1
ATOM 1562 N N . SER A 1 188 ? 10.628 6.237 -5.698 1.00 76.81 188 SER A N 1
ATOM 1563 C CA . SER A 1 188 ? 9.888 6.907 -6.770 1.00 76.81 188 SER A CA 1
ATOM 1564 C C . SER A 1 188 ? 9.486 5.922 -7.865 1.00 76.81 188 SER A C 1
ATOM 1566 O O . SER A 1 188 ? 10.356 5.395 -8.561 1.00 76.81 188 SER A O 1
ATOM 1568 N N . PRO A 1 189 ? 8.174 5.726 -8.101 1.00 76.00 189 PRO A N 1
ATOM 1569 C CA . PRO A 1 189 ? 7.700 4.976 -9.258 1.00 76.00 189 PRO A CA 1
ATOM 1570 C C . PRO A 1 189 ? 8.108 5.602 -10.598 1.00 76.00 189 PRO A C 1
ATOM 1572 O O . PRO A 1 189 ? 8.200 4.889 -11.588 1.00 76.00 189 PRO A O 1
ATOM 1575 N N . ALA A 1 190 ? 8.299 6.927 -10.646 1.00 81.88 190 ALA A N 1
ATOM 1576 C CA . ALA A 1 190 ? 8.481 7.680 -11.890 1.00 81.88 190 ALA A CA 1
ATOM 1577 C C . ALA A 1 190 ? 9.929 7.714 -12.406 1.00 81.88 190 ALA A C 1
ATOM 1579 O O . ALA A 1 190 ? 10.127 8.058 -13.562 1.00 81.88 190 ALA A O 1
ATOM 1580 N N . ALA A 1 191 ? 10.909 7.392 -11.559 1.00 82.75 191 ALA A N 1
ATOM 1581 C CA . ALA A 1 191 ? 12.338 7.397 -11.892 1.00 82.75 191 ALA A CA 1
ATOM 1582 C C . ALA A 1 191 ? 13.012 6.090 -11.434 1.00 82.75 191 ALA A C 1
ATOM 1584 O O . ALA A 1 191 ? 14.146 6.075 -10.948 1.00 82.75 191 ALA A O 1
ATOM 1585 N N . LEU A 1 192 ? 12.260 4.988 -11.464 1.00 84.69 192 LEU A N 1
ATOM 1586 C CA . LEU A 1 192 ? 12.662 3.722 -10.862 1.00 84.69 192 LEU A CA 1
ATOM 1587 C C . LEU A 1 192 ? 13.935 3.159 -11.497 1.00 84.69 192 LEU A C 1
ATOM 1589 O O . LEU A 1 192 ? 14.822 2.738 -10.767 1.00 84.69 192 LEU A O 1
ATOM 1593 N N . PHE A 1 193 ? 14.011 3.130 -12.824 1.00 88.25 193 PHE A N 1
ATOM 1594 C CA . PHE A 1 193 ? 15.136 2.617 -13.595 1.00 88.25 193 PHE A CA 1
ATOM 1595 C C . PHE A 1 193 ? 16.275 3.633 -13.667 1.00 88.25 193 PHE A C 1
ATOM 1597 O O . PHE A 1 193 ? 17.424 3.269 -13.420 1.00 88.25 193 PHE A O 1
ATOM 1604 N N . SER A 1 194 ? 15.982 4.903 -13.960 1.00 88.19 194 SER A N 1
ATOM 1605 C CA . SER A 1 194 ? 17.018 5.943 -14.065 1.00 88.19 194 SER A CA 1
ATOM 1606 C C . SER A 1 194 ? 17.793 6.159 -12.759 1.00 88.19 194 SER A C 1
ATOM 1608 O O . SER A 1 194 ? 19.007 6.364 -12.807 1.00 88.19 194 SER A O 1
ATOM 1610 N N . SER A 1 195 ? 17.141 6.020 -11.595 1.00 85.88 195 SER A N 1
ATOM 1611 C CA . SER A 1 195 ? 17.781 6.141 -10.270 1.00 85.88 195 SER A CA 1
ATOM 1612 C C . SER A 1 195 ? 18.726 4.991 -9.896 1.00 85.88 195 SER A C 1
ATOM 1614 O O . SER A 1 195 ? 19.459 5.093 -8.908 1.00 85.88 195 SER A O 1
ATOM 1616 N N . LEU A 1 196 ? 18.739 3.904 -10.671 1.00 86.19 196 LEU A N 1
ATOM 1617 C CA . LEU A 1 196 ? 19.566 2.735 -10.391 1.00 86.19 196 LEU A CA 1
ATOM 1618 C C . LEU A 1 196 ? 21.041 2.992 -10.691 1.00 86.19 196 LEU A C 1
ATOM 1620 O O . LEU A 1 196 ? 21.409 3.639 -11.675 1.00 86.19 196 LEU A O 1
ATOM 1624 N N . LYS A 1 197 ? 21.921 2.384 -9.893 1.00 87.94 197 LYS A N 1
ATOM 1625 C CA . LYS A 1 197 ? 23.354 2.360 -10.201 1.00 87.94 197 LYS A CA 1
ATOM 1626 C C . LYS A 1 197 ? 23.594 1.556 -11.488 1.00 87.94 197 LYS A C 1
ATOM 1628 O O . LYS A 1 197 ? 22.866 0.599 -11.758 1.00 87.94 197 LYS A O 1
ATOM 1633 N N . PRO A 1 198 ? 24.664 1.834 -12.257 1.00 88.25 198 PRO A N 1
ATOM 1634 C CA . PRO A 1 198 ? 24.915 1.137 -13.524 1.00 88.25 198 PRO A CA 1
ATOM 1635 C C . PRO A 1 198 ? 24.931 -0.399 -13.422 1.00 88.25 198 PRO A C 1
ATOM 1637 O O . PRO A 1 198 ? 24.422 -1.088 -14.30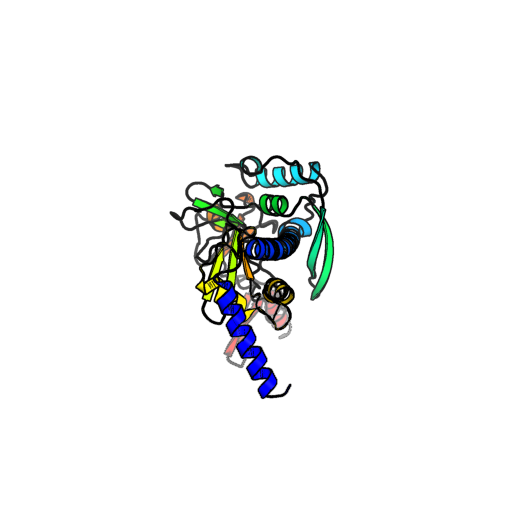2 1.00 88.25 198 PRO A O 1
ATOM 1640 N N . PHE A 1 199 ? 25.468 -0.957 -12.330 1.00 86.44 199 PHE A N 1
ATOM 1641 C CA . PHE A 1 199 ? 25.473 -2.412 -12.127 1.00 86.44 199 PHE A CA 1
ATOM 1642 C C . PHE A 1 199 ? 24.075 -2.983 -11.823 1.00 86.44 199 PHE A C 1
ATOM 1644 O O . PHE A 1 199 ? 23.809 -4.144 -12.130 1.00 86.44 199 PHE A O 1
ATOM 1651 N N . GLU A 1 200 ? 23.181 -2.189 -11.230 1.00 86.69 200 GLU A N 1
ATOM 1652 C CA . GLU A 1 200 ? 21.795 -2.569 -10.936 1.00 86.69 200 GLU A CA 1
ATOM 1653 C C . GLU A 1 200 ? 20.964 -2.573 -12.222 1.00 86.69 200 GLU A C 1
ATOM 1655 O O . GLU A 1 200 ? 20.237 -3.538 -12.457 1.00 86.69 200 GLU A O 1
ATOM 1660 N N . LYS A 1 201 ? 21.163 -1.573 -13.100 1.00 89.94 201 LYS A N 1
ATOM 1661 C CA . LYS A 1 201 ? 20.578 -1.519 -14.455 1.00 89.94 201 LYS A CA 1
ATOM 1662 C C . LYS A 1 201 ? 20.936 -2.764 -15.267 1.00 89.94 201 LYS A C 1
ATOM 1664 O O . LYS A 1 201 ? 20.056 -3.447 -15.787 1.00 89.94 201 LYS A O 1
ATOM 1669 N N . GLU A 1 202 ? 22.220 -3.122 -15.302 1.00 90.31 202 GLU A N 1
ATOM 1670 C CA . GLU A 1 202 ? 22.690 -4.347 -15.963 1.00 90.31 202 GLU A CA 1
ATOM 1671 C C . GLU A 1 202 ? 22.093 -5.615 -15.342 1.00 90.31 202 GLU A C 1
ATOM 1673 O O . GLU A 1 202 ? 21.707 -6.534 -16.065 1.00 90.31 202 GLU A O 1
ATOM 1678 N N . SER A 1 203 ? 22.037 -5.698 -14.009 1.00 87.50 203 SER A N 1
ATOM 1679 C CA . SER A 1 203 ? 21.506 -6.874 -13.313 1.00 87.50 203 SER A CA 1
ATOM 1680 C C . SER A 1 203 ? 20.023 -7.089 -13.631 1.00 87.50 203 SER A C 1
ATOM 1682 O O . SER A 1 203 ? 19.609 -8.205 -13.955 1.00 87.50 203 SER A O 1
ATOM 1684 N N . LEU A 1 204 ? 19.243 -6.004 -13.626 1.00 87.25 204 LEU A N 1
ATOM 1685 C CA . LEU A 1 204 ? 17.832 -5.997 -13.996 1.00 87.25 204 LEU A CA 1
ATOM 1686 C C . LEU A 1 204 ? 17.668 -6.420 -15.465 1.00 87.25 204 LEU A C 1
ATOM 1688 O O . LEU A 1 204 ? 16.953 -7.378 -15.764 1.00 87.25 204 LEU A O 1
ATOM 1692 N N . ALA A 1 205 ? 18.410 -5.794 -16.377 1.00 89.62 205 ALA A N 1
ATOM 1693 C CA . ALA A 1 205 ? 18.357 -6.110 -17.799 1.00 89.62 205 ALA A CA 1
ATOM 1694 C C . ALA A 1 205 ? 18.756 -7.562 -18.120 1.00 89.62 205 ALA A C 1
ATOM 1696 O O . ALA A 1 205 ? 18.125 -8.213 -18.953 1.00 89.62 205 ALA A O 1
ATOM 1697 N N . ARG A 1 206 ? 19.760 -8.111 -17.425 1.00 88.00 206 ARG A N 1
ATOM 1698 C CA . ARG A 1 206 ? 20.173 -9.518 -17.555 1.00 88.00 206 ARG A CA 1
ATOM 1699 C C . ARG A 1 206 ? 19.068 -10.486 -17.143 1.00 88.00 206 ARG A C 1
ATOM 1701 O O . ARG A 1 206 ? 18.955 -11.561 -17.725 1.00 88.00 206 ARG A O 1
ATOM 1708 N N . GLN A 1 207 ? 18.314 -10.149 -16.101 1.00 85.50 207 GLN A N 1
ATOM 1709 C CA . GLN A 1 207 ? 17.313 -11.046 -15.535 1.00 85.50 207 GLN A CA 1
ATOM 1710 C C . GLN A 1 207 ? 15.970 -10.987 -16.272 1.00 85.50 207 GLN A C 1
ATOM 1712 O O . GLN A 1 207 ? 15.268 -12.001 -16.322 1.00 85.50 207 GLN A O 1
ATOM 1717 N N . PHE A 1 208 ? 15.604 -9.819 -16.803 1.00 88.56 208 PHE A N 1
ATOM 1718 C CA . PHE A 1 208 ? 14.262 -9.565 -17.336 1.00 88.56 208 PHE A CA 1
ATOM 1719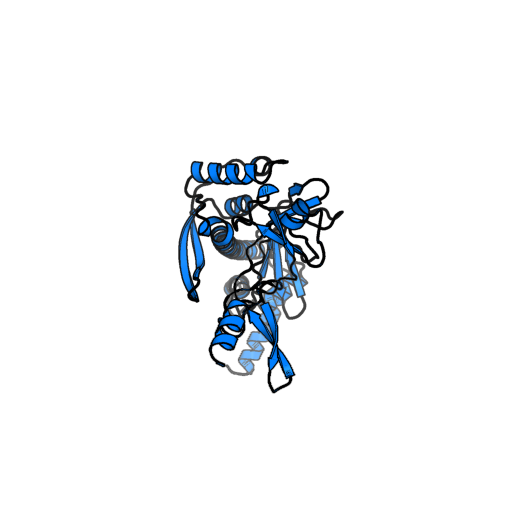 C C . PHE A 1 208 ? 14.229 -9.264 -18.837 1.00 88.56 208 PHE A C 1
ATOM 1721 O O . PHE A 1 208 ? 13.158 -9.325 -19.436 1.00 88.56 208 PHE A O 1
ATOM 1728 N N . GLY A 1 209 ? 15.372 -8.999 -19.469 1.00 88.75 209 GLY A N 1
ATOM 1729 C CA . GLY A 1 209 ? 15.447 -8.872 -20.919 1.00 88.75 209 GLY A CA 1
ATOM 1730 C C . GLY A 1 209 ? 15.139 -10.190 -21.633 1.00 88.75 209 GLY A C 1
ATOM 1731 O O . GLY A 1 209 ? 15.423 -11.278 -21.125 1.00 88.75 209 GLY A O 1
ATOM 1732 N N . SER A 1 210 ? 14.588 -10.090 -22.839 1.00 89.75 210 SER A N 1
ATOM 1733 C CA . SER A 1 210 ? 14.414 -11.222 -23.751 1.00 89.75 210 SER A CA 1
ATOM 1734 C C . SER A 1 210 ? 15.011 -10.915 -25.119 1.00 89.75 210 SER A C 1
ATOM 1736 O O . SER A 1 210 ? 15.218 -9.755 -25.472 1.00 89.75 210 SER A O 1
ATOM 1738 N N . GLU A 1 211 ? 15.303 -11.965 -25.882 1.00 88.94 211 GLU A N 1
ATOM 1739 C CA . GLU A 1 211 ? 15.831 -11.840 -27.239 1.00 88.94 211 GLU A CA 1
ATOM 1740 C C . GLU A 1 211 ? 14.829 -11.146 -28.177 1.00 88.94 211 GLU A C 1
ATOM 1742 O O . GLU A 1 211 ? 13.611 -11.272 -28.012 1.00 88.94 211 GLU A O 1
ATOM 1747 N N . GLY A 1 212 ? 15.342 -10.397 -29.154 1.00 87.75 212 GLY A N 1
ATOM 1748 C CA . GLY A 1 212 ? 14.548 -9.715 -30.172 1.00 87.75 212 GLY A CA 1
ATOM 1749 C C . GLY A 1 212 ? 15.221 -8.442 -30.675 1.00 87.75 212 GLY A C 1
ATOM 1750 O O . GLY A 1 212 ? 16.445 -8.323 -30.666 1.00 87.75 212 GLY A O 1
ATOM 1751 N N . THR A 1 213 ? 14.419 -7.474 -31.115 1.00 90.19 213 THR A N 1
ATOM 1752 C CA . THR A 1 213 ? 14.915 -6.123 -31.409 1.00 90.19 213 THR A CA 1
ATOM 1753 C C . THR A 1 213 ? 15.301 -5.398 -30.118 1.00 90.19 213 THR A C 1
ATOM 1755 O O . THR A 1 213 ? 14.922 -5.806 -29.020 1.00 90.19 213 THR A O 1
ATOM 1758 N N . HIS A 1 214 ? 16.053 -4.303 -30.242 1.00 90.00 214 HIS A N 1
ATOM 1759 C CA . HIS A 1 214 ? 16.407 -3.465 -29.093 1.00 90.00 214 HIS A CA 1
ATOM 1760 C C . HIS A 1 214 ? 15.166 -2.898 -28.385 1.00 90.00 214 HIS A C 1
ATOM 1762 O O . HIS A 1 214 ? 15.057 -2.980 -27.166 1.00 90.00 214 HIS A O 1
ATOM 1768 N N . GLU A 1 215 ? 14.187 -2.429 -29.158 1.00 90.19 215 GLU A N 1
ATOM 1769 C CA . GLU A 1 215 ? 12.895 -1.956 -28.646 1.00 90.19 215 GLU A CA 1
ATOM 1770 C C . GLU A 1 215 ? 12.118 -3.063 -27.920 1.00 90.19 215 GLU A C 1
ATOM 1772 O O . GLU A 1 215 ? 11.637 -2.853 -26.806 1.00 90.19 215 GLU A O 1
ATOM 1777 N N . ASN A 1 216 ? 12.050 -4.269 -28.505 1.00 90.38 216 ASN A N 1
ATOM 1778 C CA . ASN A 1 216 ? 11.412 -5.413 -27.853 1.00 90.38 216 ASN A CA 1
ATOM 1779 C C . ASN A 1 216 ? 12.133 -5.762 -26.547 1.00 90.38 216 ASN A C 1
ATOM 1781 O O . ASN A 1 216 ? 11.494 -6.044 -25.544 1.00 90.38 216 ASN A O 1
ATOM 1785 N N . TRP A 1 217 ? 13.463 -5.704 -26.520 1.00 92.88 217 TRP A N 1
ATOM 1786 C CA . TRP A 1 217 ? 14.223 -5.958 -25.301 1.00 92.88 217 TRP A CA 1
ATOM 1787 C C . TRP A 1 217 ? 13.898 -4.955 -24.184 1.00 92.88 217 TRP A C 1
ATOM 1789 O O . TRP A 1 217 ? 13.654 -5.390 -23.057 1.00 92.88 217 TRP A O 1
ATOM 1799 N N . LEU A 1 218 ? 13.799 -3.655 -24.490 1.00 91.69 218 LEU A N 1
ATOM 1800 C CA . LEU A 1 218 ? 13.363 -2.630 -23.530 1.00 91.69 218 LEU A CA 1
ATOM 1801 C C . LEU A 1 218 ? 11.943 -2.909 -23.011 1.00 91.69 218 LEU A C 1
ATOM 1803 O O . LEU A 1 218 ? 11.700 -2.903 -21.804 1.00 91.69 218 LEU A O 1
ATOM 1807 N N . GLU A 1 219 ? 10.997 -3.207 -23.904 1.00 89.56 219 GLU A N 1
ATOM 1808 C CA . GLU A 1 219 ? 9.613 -3.511 -23.522 1.00 89.56 219 GLU A CA 1
ATOM 1809 C C . GLU A 1 219 ? 9.523 -4.757 -22.621 1.00 89.56 219 GLU A C 1
ATOM 1811 O O . GLU A 1 219 ? 8.769 -4.798 -21.642 1.00 89.56 219 GLU A O 1
ATOM 1816 N N . GLN A 1 220 ? 10.326 -5.774 -22.923 1.00 90.44 220 GLN A N 1
ATOM 1817 C CA . GLN A 1 220 ? 10.319 -7.053 -22.222 1.00 90.44 220 GLN A CA 1
ATOM 1818 C C . GLN A 1 220 ? 10.941 -6.956 -20.834 1.00 90.44 220 GLN A C 1
ATOM 1820 O O . GLN A 1 220 ? 10.487 -7.661 -19.935 1.00 90.44 220 GLN A O 1
ATOM 1825 N N . ILE A 1 221 ? 11.891 -6.041 -20.613 1.00 89.69 221 ILE A N 1
ATOM 1826 C CA . ILE A 1 221 ? 12.390 -5.732 -19.268 1.00 89.69 221 ILE A CA 1
ATOM 1827 C C . ILE A 1 221 ? 11.232 -5.321 -18.353 1.00 89.69 221 ILE A C 1
ATOM 1829 O O . ILE A 1 221 ? 11.068 -5.910 -17.282 1.00 89.69 221 ILE A O 1
ATOM 1833 N N . ALA A 1 222 ? 10.404 -4.363 -18.783 1.00 87.94 222 ALA A N 1
ATOM 1834 C CA . ALA A 1 222 ? 9.260 -3.914 -17.998 1.00 87.94 222 ALA A CA 1
ATOM 1835 C C . ALA A 1 222 ? 8.236 -5.046 -17.819 1.00 87.94 222 ALA A C 1
ATOM 1837 O O . ALA A 1 222 ? 7.885 -5.376 -16.691 1.00 87.94 222 ALA A O 1
ATOM 1838 N N . LYS A 1 223 ? 7.818 -5.723 -18.896 1.00 87.81 223 LYS A N 1
ATOM 1839 C CA . LYS A 1 223 ? 6.819 -6.808 -18.812 1.00 87.81 223 LYS A CA 1
ATOM 1840 C C . LYS A 1 223 ? 7.261 -7.965 -17.908 1.00 87.81 223 LYS A C 1
ATOM 1842 O O . LYS A 1 223 ? 6.507 -8.407 -17.041 1.00 87.81 223 LYS A O 1
ATOM 1847 N N . ASN A 1 224 ? 8.490 -8.454 -18.071 1.00 87.94 224 ASN A N 1
ATOM 1848 C CA . ASN A 1 224 ? 8.987 -9.623 -17.339 1.00 87.94 224 ASN A CA 1
ATOM 1849 C C . ASN A 1 224 ? 9.282 -9.334 -15.864 1.00 87.94 224 ASN A C 1
ATOM 1851 O O . ASN A 1 224 ? 9.317 -10.271 -15.055 1.00 87.94 224 ASN A O 1
ATOM 1855 N N . LEU A 1 225 ? 9.493 -8.066 -15.504 1.00 85.94 225 LEU A N 1
ATOM 1856 C CA . LEU A 1 225 ? 9.632 -7.648 -14.115 1.00 85.94 225 LEU A CA 1
ATOM 1857 C C . LEU A 1 225 ? 8.340 -7.897 -13.321 1.00 85.94 225 LEU A C 1
ATOM 1859 O O . LEU A 1 225 ? 8.397 -8.411 -12.202 1.00 85.94 225 LEU A O 1
ATOM 1863 N N . PHE A 1 226 ? 7.188 -7.590 -13.927 1.00 84.25 226 PHE A N 1
ATOM 1864 C CA . PHE A 1 226 ? 5.858 -7.764 -13.329 1.00 84.25 226 PHE A CA 1
ATOM 1865 C C . PHE A 1 226 ? 5.243 -9.143 -13.585 1.00 84.25 226 PHE A C 1
ATOM 1867 O O . PHE A 1 226 ? 4.248 -9.488 -12.953 1.00 84.25 226 PHE A O 1
ATOM 1874 N N . ALA A 1 227 ? 5.835 -9.959 -14.460 1.00 82.12 227 ALA A N 1
ATOM 1875 C CA . ALA A 1 227 ? 5.388 -11.329 -14.677 1.00 82.12 227 ALA A CA 1
ATOM 1876 C C . ALA A 1 227 ? 5.532 -12.167 -13.389 1.00 82.12 227 ALA A C 1
ATOM 1878 O O . ALA A 1 227 ? 6.642 -12.427 -12.906 1.00 82.12 227 ALA A O 1
ATOM 1879 N N . GLU A 1 228 ? 4.405 -12.619 -12.837 1.00 64.94 228 GLU A N 1
ATOM 1880 C CA . GLU A 1 228 ? 4.377 -13.473 -11.650 1.00 64.94 228 GLU A CA 1
ATOM 1881 C C . GLU A 1 228 ? 4.984 -14.855 -11.957 1.00 64.94 228 GLU A C 1
ATOM 1883 O O . GLU A 1 228 ? 4.572 -15.550 -12.887 1.00 64.94 228 GLU A O 1
ATOM 1888 N N . ARG A 1 229 ? 5.972 -15.294 -11.162 1.00 53.47 229 ARG A N 1
ATOM 1889 C CA . ARG A 1 229 ? 6.464 -16.684 -11.178 1.00 53.47 229 ARG A CA 1
ATOM 1890 C C . ARG A 1 229 ? 6.222 -17.340 -9.819 1.00 53.47 229 ARG A C 1
ATOM 1892 O O . ARG A 1 229 ? 7.023 -17.191 -8.899 1.00 53.47 229 ARG A O 1
ATOM 1899 N N . GLY A 1 230 ? 5.150 -18.122 -9.706 1.00 55.97 230 GLY A N 1
ATOM 1900 C CA . GLY A 1 230 ? 4.848 -18.907 -8.504 1.00 55.97 230 GLY A CA 1
ATOM 1901 C C . GLY A 1 230 ? 4.294 -18.071 -7.343 1.00 55.97 230 GLY A C 1
ATOM 1902 O O . GLY A 1 230 ? 3.513 -17.158 -7.556 1.00 55.97 230 GLY A O 1
ATOM 1903 N N . ARG A 1 231 ? 4.660 -18.412 -6.094 1.00 48.59 231 ARG A N 1
ATOM 1904 C CA . ARG A 1 231 ? 4.046 -17.850 -4.866 1.00 48.59 231 ARG A CA 1
ATOM 1905 C C . ARG A 1 231 ? 4.690 -16.566 -4.320 1.00 48.59 231 ARG A C 1
ATOM 1907 O O . ARG A 1 231 ? 4.227 -16.066 -3.299 1.00 48.59 231 ARG A O 1
ATOM 1914 N N . ARG A 1 232 ? 5.773 -16.057 -4.915 1.00 55.88 232 ARG A N 1
ATOM 1915 C CA . ARG A 1 232 ? 6.456 -14.843 -4.431 1.00 55.88 232 ARG A CA 1
ATOM 1916 C C . ARG A 1 232 ? 6.495 -13.792 -5.527 1.00 55.88 232 ARG A C 1
ATOM 1918 O O . ARG A 1 232 ? 7.077 -14.021 -6.585 1.00 55.88 232 ARG A O 1
ATOM 1925 N N . SER A 1 233 ? 5.894 -12.643 -5.240 1.00 66.44 233 SER A N 1
ATOM 1926 C CA . SER A 1 233 ? 6.054 -11.455 -6.067 1.00 66.44 233 SER A CA 1
ATOM 1927 C C . SER A 1 233 ? 7.523 -11.026 -6.097 1.00 66.44 233 SER A C 1
ATOM 1929 O O . SER A 1 233 ? 8.198 -11.048 -5.070 1.00 66.44 233 SER A O 1
ATOM 1931 N N . ARG A 1 234 ? 8.011 -10.628 -7.276 1.00 77.06 234 ARG A N 1
ATOM 1932 C CA . ARG A 1 234 ? 9.371 -10.092 -7.473 1.00 77.06 234 ARG A CA 1
ATOM 1933 C C . ARG A 1 234 ? 9.501 -8.639 -7.041 1.00 77.06 234 ARG A C 1
ATOM 1935 O O . ARG A 1 234 ? 10.596 -8.208 -6.701 1.00 77.06 234 ARG A O 1
ATOM 1942 N N . ILE A 1 235 ? 8.388 -7.917 -7.079 1.00 78.06 235 ILE A N 1
ATOM 1943 C CA . ILE A 1 235 ? 8.285 -6.550 -6.592 1.00 78.06 235 ILE A CA 1
ATOM 1944 C C . ILE A 1 235 ? 7.553 -6.590 -5.252 1.00 78.06 235 ILE A C 1
ATOM 1946 O O . ILE A 1 235 ? 6.4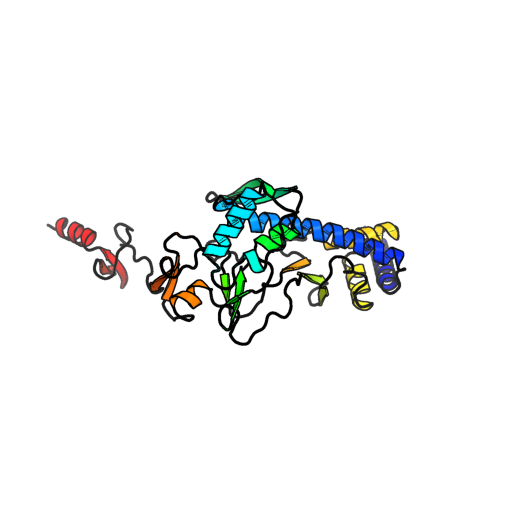36 -7.111 -5.177 1.00 78.06 235 ILE A O 1
ATOM 1950 N N . GLY A 1 236 ? 8.187 -6.084 -4.206 1.00 77.88 236 GLY A N 1
ATOM 1951 C CA . GLY A 1 236 ? 7.531 -5.680 -2.971 1.00 77.88 236 GLY A CA 1
ATOM 1952 C C . GLY A 1 236 ? 7.178 -4.203 -3.071 1.00 77.88 236 GLY A C 1
ATOM 1953 O O . GLY A 1 236 ? 8.008 -3.402 -3.495 1.00 77.88 236 GLY A O 1
ATOM 1954 N N . ILE A 1 237 ? 5.949 -3.843 -2.723 1.00 76.62 237 ILE A N 1
ATOM 1955 C CA . ILE A 1 237 ? 5.569 -2.449 -2.513 1.00 76.62 237 ILE A CA 1
ATOM 1956 C C . ILE A 1 237 ? 5.229 -2.352 -1.041 1.00 76.62 237 ILE A C 1
ATOM 1958 O O . ILE A 1 237 ? 4.308 -3.020 -0.578 1.00 76.62 237 ILE A O 1
ATOM 1962 N N . SER A 1 238 ? 6.002 -1.550 -0.326 1.00 73.94 238 SER A N 1
ATOM 1963 C CA . SER A 1 238 ? 5.742 -1.243 1.067 1.00 73.94 238 SER A CA 1
ATOM 1964 C C . SER A 1 238 ? 5.364 0.211 1.208 1.00 73.94 238 SER A C 1
ATOM 1966 O O . SER A 1 238 ? 5.967 1.103 0.609 1.00 73.94 238 SER A O 1
ATOM 1968 N N . TYR A 1 239 ? 4.340 0.450 2.006 1.00 72.38 239 TYR A N 1
ATOM 1969 C CA . TYR A 1 239 ? 3.852 1.787 2.293 1.00 72.38 239 TYR A CA 1
ATOM 1970 C C . TYR A 1 239 ? 4.442 2.282 3.612 1.00 72.38 239 TYR A C 1
ATOM 1972 O O . TYR A 1 239 ? 4.711 1.490 4.516 1.00 72.38 239 TYR A O 1
ATOM 1980 N N . ALA A 1 240 ? 4.621 3.595 3.749 1.00 62.50 240 ALA A N 1
ATOM 1981 C CA . ALA A 1 240 ? 5.009 4.207 5.013 1.00 62.50 240 ALA A CA 1
ATOM 1982 C C . ALA A 1 240 ? 4.080 3.724 6.139 1.00 62.50 240 ALA A C 1
ATOM 1984 O O . ALA A 1 240 ? 2.858 3.833 6.032 1.00 62.50 240 ALA A O 1
ATOM 1985 N N . GLY A 1 241 ? 4.671 3.158 7.192 1.00 56.06 241 GLY A N 1
ATOM 1986 C CA . GLY A 1 241 ? 3.940 2.458 8.254 1.00 56.06 241 GLY A CA 1
ATOM 1987 C C . GLY A 1 241 ? 4.270 0.969 8.319 1.00 56.06 241 GLY A C 1
ATOM 1988 O O . GLY A 1 241 ? 4.305 0.403 9.400 1.00 56.06 241 GLY A O 1
ATOM 1989 N N . GLU A 1 242 ? 4.600 0.321 7.202 1.00 65.31 242 GLU A N 1
ATOM 1990 C CA . GLU A 1 242 ? 4.976 -1.096 7.195 1.00 65.31 242 GLU A CA 1
ATOM 1991 C C . GLU A 1 242 ? 6.409 -1.275 7.709 1.00 65.31 242 GLU A C 1
ATOM 1993 O O . GLU A 1 242 ? 7.373 -1.257 6.952 1.00 65.31 242 GLU A O 1
ATOM 1998 N N . SER A 1 243 ? 6.562 -1.395 9.025 1.00 59.09 243 SER A N 1
ATOM 1999 C CA . SER A 1 243 ? 7.859 -1.587 9.677 1.00 59.09 243 SER A CA 1
ATOM 2000 C C . SER A 1 243 ? 7.961 -3.036 10.207 1.00 59.09 243 SER A C 1
ATOM 2002 O O . SER A 1 243 ? 6.943 -3.644 10.535 1.00 59.09 243 SER A O 1
ATOM 2004 N N . GLU A 1 244 ? 9.154 -3.650 10.237 1.00 57.44 244 GLU A N 1
ATOM 2005 C CA . GLU A 1 244 ? 9.373 -5.092 10.544 1.00 57.44 244 GLU A CA 1
ATOM 2006 C C . GLU A 1 244 ? 9.718 -5.433 12.016 1.00 57.44 244 GLU A C 1
ATOM 2008 O O . GLU A 1 244 ? 9.930 -6.588 12.372 1.00 57.44 244 GLU A O 1
ATOM 2013 N N . GLY A 1 245 ? 9.778 -4.441 12.889 1.00 64.56 245 GLY A N 1
ATOM 2014 C CA . GLY A 1 245 ? 10.058 -4.528 14.321 1.00 64.56 245 GLY A CA 1
ATOM 2015 C C . GLY A 1 245 ? 8.940 -5.074 15.226 1.00 64.56 245 GLY A C 1
ATOM 2016 O O . GLY A 1 245 ? 7.915 -5.612 14.809 1.00 64.56 245 GLY A O 1
ATOM 2017 N N . ASN A 1 246 ? 9.173 -4.959 16.534 1.00 70.62 246 ASN A N 1
ATOM 2018 C CA . ASN A 1 246 ? 8.274 -5.461 17.574 1.00 70.62 246 ASN A CA 1
ATOM 2019 C C . ASN A 1 246 ? 7.240 -4.394 17.962 1.00 70.62 246 ASN A C 1
ATOM 2021 O O . ASN A 1 246 ? 7.451 -3.638 18.908 1.00 70.62 246 ASN A O 1
ATOM 2025 N N . TYR A 1 247 ? 6.120 -4.346 17.243 1.00 78.69 247 TYR A N 1
ATOM 2026 C CA . TYR A 1 247 ? 5.025 -3.405 17.510 1.00 78.69 247 TYR A CA 1
ATOM 2027 C C . TYR A 1 247 ? 4.072 -3.885 18.597 1.00 78.69 247 TYR A C 1
ATOM 2029 O O . TYR A 1 247 ? 3.930 -5.084 18.859 1.00 78.69 247 TYR A O 1
ATOM 2037 N N . LEU A 1 248 ? 3.362 -2.923 19.180 1.00 82.19 248 LEU A N 1
ATOM 2038 C CA . LEU A 1 248 ? 2.250 -3.156 20.096 1.00 82.19 248 LEU A CA 1
ATOM 2039 C C . LEU A 1 248 ? 0.942 -2.756 19.421 1.00 82.19 248 LEU A C 1
ATOM 2041 O O . LEU A 1 248 ? 0.910 -1.767 18.697 1.00 82.19 248 LEU A O 1
ATOM 2045 N N . ALA A 1 249 ? -0.142 -3.492 19.664 1.00 85.25 249 ALA A N 1
ATOM 2046 C CA . ALA A 1 249 ? -1.456 -3.051 19.205 1.00 85.25 249 ALA A CA 1
ATOM 2047 C C . ALA A 1 249 ? -1.863 -1.774 19.952 1.00 85.25 249 ALA A C 1
ATOM 2049 O O . ALA A 1 249 ? -1.707 -1.695 21.172 1.00 85.25 249 ALA A O 1
ATOM 2050 N N . LEU A 1 250 ? -2.423 -0.794 19.241 1.00 82.94 250 LEU A N 1
ATOM 2051 C CA . LEU A 1 250 ? -2.881 0.465 19.836 1.00 82.94 250 LEU A CA 1
ATOM 2052 C C . LEU A 1 250 ? -3.900 0.219 20.957 1.00 82.94 250 LEU A C 1
ATOM 2054 O O . LEU A 1 250 ? -3.830 0.843 22.011 1.00 82.94 250 LEU A O 1
ATOM 2058 N N . ALA A 1 251 ? -4.781 -0.766 20.780 1.00 82.62 251 ALA A N 1
ATOM 2059 C CA . ALA A 1 251 ? -5.723 -1.194 21.808 1.00 82.62 251 ALA A CA 1
ATOM 2060 C C . ALA A 1 251 ? -5.029 -1.655 23.109 1.00 82.62 251 ALA A C 1
ATOM 2062 O O . ALA A 1 251 ? -5.519 -1.384 24.203 1.00 82.62 251 ALA A O 1
ATOM 2063 N N . GLU A 1 252 ? -3.873 -2.328 23.021 1.00 86.75 252 GLU A N 1
ATOM 2064 C CA . GLU A 1 252 ? -3.087 -2.713 24.205 1.00 86.75 252 GLU A CA 1
ATOM 2065 C C . GLU A 1 252 ? -2.438 -1.497 24.875 1.00 86.75 252 GLU A C 1
ATOM 2067 O O . GLU A 1 252 ? -2.401 -1.423 26.105 1.00 86.75 252 GLU A O 1
ATOM 2072 N N . LEU A 1 253 ? -1.965 -0.534 24.079 1.00 87.00 253 LEU A N 1
ATOM 2073 C CA . LEU A 1 253 ? -1.413 0.719 24.586 1.00 87.00 253 LEU A CA 1
ATOM 2074 C C . LEU A 1 253 ? -2.474 1.526 25.352 1.00 87.00 253 LEU A C 1
ATOM 2076 O O . LEU A 1 253 ? -2.229 1.902 26.492 1.00 87.00 253 LEU A O 1
ATOM 2080 N N . ILE A 1 254 ? -3.664 1.718 24.775 1.00 85.62 254 ILE A N 1
ATOM 2081 C CA . ILE A 1 254 ? -4.744 2.511 25.385 1.00 85.62 254 ILE A CA 1
ATOM 2082 C C . ILE A 1 254 ? -5.315 1.815 26.626 1.00 85.62 254 ILE A C 1
ATOM 2084 O O . ILE A 1 254 ? -5.493 2.444 27.666 1.00 85.62 254 ILE A O 1
ATOM 2088 N N . ALA A 1 255 ? -5.604 0.513 26.548 1.00 84.31 255 ALA A N 1
ATOM 2089 C CA . ALA A 1 255 ? -6.289 -0.179 27.640 1.00 84.31 255 ALA A CA 1
ATOM 2090 C C . ALA A 1 255 ? -5.381 -0.493 28.836 1.00 84.31 255 ALA A C 1
ATOM 2092 O O . ALA A 1 255 ? -5.868 -0.612 29.960 1.00 84.31 255 ALA A O 1
ATOM 2093 N N . LEU A 1 256 ? -4.085 -0.729 28.598 1.00 84.19 256 LEU A N 1
ATOM 2094 C CA . LEU A 1 256 ? -3.178 -1.295 29.603 1.00 84.19 256 LEU A CA 1
ATOM 2095 C C . LEU A 1 256 ? -1.841 -0.551 29.733 1.00 84.19 256 LEU A C 1
ATOM 2097 O O . LEU A 1 256 ? -1.016 -0.962 30.547 1.00 84.19 256 LEU A O 1
ATOM 2101 N N . GLY A 1 257 ? -1.602 0.505 28.951 1.00 83.38 257 GLY A N 1
ATOM 2102 C CA . GLY A 1 257 ? -0.307 1.189 28.906 1.00 83.38 257 GLY A CA 1
ATOM 2103 C C . GLY A 1 257 ? 0.806 0.342 28.278 1.00 83.38 257 GLY A C 1
ATOM 2104 O O . GLY A 1 257 ? 1.983 0.631 28.480 1.00 83.38 257 GLY A O 1
ATOM 2105 N N . GLY A 1 258 ? 0.458 -0.729 27.553 1.00 84.44 258 GLY A N 1
ATOM 2106 C CA . GLY A 1 258 ? 1.410 -1.635 26.915 1.00 84.44 258 GLY A CA 1
ATOM 2107 C C . GLY A 1 258 ? 1.070 -3.118 27.073 1.00 84.44 258 GLY A C 1
ATOM 2108 O O . GLY A 1 258 ? 0.023 -3.515 27.589 1.00 84.44 258 GLY A O 1
ATOM 2109 N N . ARG A 1 259 ? 1.982 -3.974 26.602 1.00 82.06 259 ARG A N 1
ATOM 2110 C CA . ARG A 1 259 ? 1.759 -5.423 26.573 1.00 82.06 259 ARG A CA 1
ATOM 2111 C C . ARG A 1 259 ? 1.861 -6.039 27.960 1.00 82.06 259 ARG A C 1
ATOM 2113 O O . ARG A 1 259 ? 2.927 -6.050 28.571 1.00 82.06 259 ARG A O 1
ATOM 2120 N N . VAL A 1 260 ? 0.777 -6.667 28.407 1.00 82.00 260 VAL A N 1
ATOM 2121 C CA . VAL A 1 260 ? 0.739 -7.400 29.679 1.00 82.00 260 VAL A CA 1
ATOM 2122 C C . VAL A 1 260 ? 0.753 -8.912 29.422 1.00 82.00 260 VAL A C 1
ATOM 2124 O O . VAL A 1 260 ? -0.190 -9.441 28.822 1.00 82.00 260 VAL A O 1
ATOM 2127 N N . PRO A 1 261 ? 1.772 -9.657 29.899 1.00 82.69 261 PRO A N 1
ATOM 2128 C CA . PRO A 1 261 ? 1.828 -11.107 29.741 1.00 82.69 261 PRO A CA 1
ATOM 2129 C C . PRO A 1 261 ? 0.563 -11.806 30.259 1.00 82.69 261 PRO A C 1
ATOM 2131 O O . PRO A 1 261 ? 0.103 -11.568 31.374 1.00 82.69 261 PRO A O 1
ATOM 2134 N N . GLY A 1 262 ? -0.000 -12.718 29.462 1.00 77.19 262 GLY A N 1
ATOM 2135 C CA . GLY A 1 262 ? -1.170 -13.505 29.873 1.00 77.19 262 GLY A CA 1
ATOM 2136 C C . GLY A 1 262 ? -2.517 -12.773 29.789 1.00 77.19 262 GLY A C 1
ATOM 2137 O O . GLY A 1 262 ? -3.534 -13.333 30.222 1.00 77.19 262 GLY A O 1
ATOM 2138 N N . LYS A 1 263 ? -2.551 -11.567 29.213 1.00 79.56 263 LYS A N 1
ATOM 2139 C CA . LYS A 1 263 ? -3.772 -10.854 28.824 1.00 79.56 263 LYS A CA 1
ATOM 2140 C C . LYS A 1 263 ? -3.762 -10.560 27.322 1.00 79.56 263 LYS A C 1
ATOM 2142 O O . LYS A 1 263 ? -2.707 -10.542 26.699 1.00 79.56 263 LYS A O 1
ATOM 2147 N N . LYS A 1 264 ? -4.951 -10.406 26.749 1.00 82.62 264 LYS A N 1
ATOM 2148 C CA . LYS A 1 264 ? -5.193 -9.861 25.413 1.00 82.62 264 LYS A CA 1
ATOM 2149 C C . LYS A 1 264 ? -6.287 -8.810 25.527 1.00 82.62 264 LYS A C 1
ATOM 2151 O O . LYS A 1 264 ? -7.232 -9.012 26.293 1.00 82.62 264 LYS A O 1
ATOM 2156 N N . VAL A 1 265 ? -6.168 -7.723 24.785 1.00 84.12 265 VAL A N 1
ATOM 2157 C CA . VAL A 1 265 ? -7.264 -6.764 24.636 1.00 84.12 265 VAL A CA 1
ATOM 2158 C C . VAL A 1 265 ? -8.133 -7.226 23.475 1.00 84.12 265 VAL A C 1
ATOM 2160 O O . VAL A 1 265 ? -7.621 -7.706 22.465 1.00 84.12 265 VAL A O 1
ATOM 2163 N N . ILE A 1 266 ? -9.446 -7.179 23.664 1.00 82.00 266 ILE A N 1
ATOM 2164 C CA . ILE A 1 266 ? -10.427 -7.396 22.603 1.00 82.00 266 ILE A CA 1
ATOM 2165 C C . ILE A 1 266 ? -11.342 -6.176 22.524 1.00 82.00 266 ILE A C 1
ATOM 2167 O O . ILE A 1 266 ? -11.579 -5.536 23.551 1.00 82.00 266 ILE A O 1
ATOM 2171 N N . MET A 1 267 ? -11.859 -5.903 21.330 1.00 75.19 267 MET A N 1
ATOM 2172 C CA . MET A 1 267 ? -12.926 -4.927 21.115 1.00 75.19 267 MET A CA 1
ATOM 2173 C C . MET A 1 267 ? -14.261 -5.565 21.514 1.00 75.19 267 MET A C 1
ATOM 2175 O O . MET A 1 267 ? -14.466 -6.753 21.262 1.00 75.19 267 MET A O 1
ATOM 2179 N N . GLN A 1 268 ? -15.140 -4.837 22.200 1.00 78.38 268 GLN A N 1
ATOM 2180 C CA . GLN A 1 268 ? -16.436 -5.364 22.637 1.00 78.38 268 GLN A CA 1
ATOM 2181 C C . GLN A 1 268 ? -17.440 -5.453 21.481 1.00 78.38 268 GLN A C 1
ATOM 2183 O O . GLN A 1 268 ? -18.259 -6.372 21.465 1.00 78.38 268 GLN A O 1
ATOM 2188 N N . ASP A 1 269 ? -17.372 -4.512 20.545 1.00 73.88 269 ASP A N 1
ATOM 2189 C CA . ASP A 1 269 ? -18.176 -4.452 19.319 1.00 73.88 269 ASP A CA 1
ATOM 2190 C C . ASP A 1 269 ? -17.545 -5.190 18.124 1.00 73.88 269 ASP A C 1
ATOM 2192 O O . ASP A 1 269 ? -18.129 -5.202 17.045 1.00 73.88 269 ASP A O 1
ATOM 2196 N N . ASP A 1 270 ? -16.383 -5.818 18.329 1.00 65.75 270 ASP A N 1
ATOM 2197 C CA . ASP A 1 270 ? -15.544 -6.439 17.297 1.00 65.75 270 ASP A CA 1
ATOM 2198 C C . ASP A 1 270 ? -15.003 -5.462 16.217 1.00 65.75 270 ASP A C 1
ATOM 2200 O O . ASP A 1 270 ? -14.350 -5.910 15.272 1.00 65.75 270 ASP A O 1
ATOM 2204 N N . ASP A 1 271 ? -15.168 -4.141 16.381 1.00 67.25 271 ASP A N 1
ATOM 2205 C CA . ASP A 1 271 ? -14.632 -3.104 15.488 1.00 67.25 271 ASP A CA 1
ATOM 2206 C C . ASP A 1 271 ? -13.218 -2.671 15.923 1.00 67.25 271 ASP A C 1
ATOM 2208 O O . ASP A 1 271 ? -13.014 -1.943 16.896 1.00 67.25 271 ASP A O 1
ATOM 2212 N N . PHE A 1 272 ? -12.205 -3.097 15.163 1.00 67.00 272 PHE A N 1
ATOM 2213 C CA . PHE A 1 272 ? -10.786 -2.805 15.419 1.00 67.00 272 PHE A CA 1
ATOM 2214 C C . PHE A 1 272 ? -10.386 -1.343 15.187 1.00 67.00 272 PHE A C 1
ATOM 2216 O O . PHE A 1 272 ? -9.266 -0.953 15.535 1.00 67.00 272 PHE A O 1
ATOM 2223 N N . LEU A 1 273 ? -11.271 -0.542 14.597 1.00 67.62 273 LEU A N 1
ATOM 2224 C CA . LEU A 1 273 ? -11.090 0.894 14.438 1.00 67.62 273 LEU A CA 1
ATOM 2225 C C . LEU A 1 273 ? -11.601 1.639 15.673 1.00 67.62 273 LEU A C 1
ATOM 2227 O O . LEU A 1 273 ? -11.069 2.697 15.998 1.00 67.62 273 LEU A O 1
ATOM 2231 N N . ASN A 1 274 ? -12.561 1.077 16.409 1.00 70.88 274 ASN A N 1
ATOM 2232 C CA . ASN A 1 274 ? -13.090 1.678 17.625 1.00 70.88 274 ASN A CA 1
ATOM 2233 C C . ASN A 1 274 ? -12.175 1.431 18.838 1.00 70.88 274 ASN A C 1
ATOM 2235 O O . ASN A 1 274 ? -12.405 0.562 19.680 1.00 70.88 274 ASN A O 1
ATOM 2239 N N . CYS A 1 275 ? -11.131 2.247 18.950 1.00 74.31 275 CYS A N 1
ATOM 2240 C CA . CYS A 1 275 ? -10.181 2.213 20.061 1.00 74.31 275 CYS A CA 1
ATOM 2241 C C . CYS A 1 275 ? -10.640 2.994 21.313 1.00 74.31 275 CYS A C 1
ATOM 2243 O O . CYS A 1 275 ? -9.809 3.292 22.175 1.00 74.31 275 CYS A O 1
ATOM 2245 N N . GLU A 1 276 ? -11.923 3.361 21.445 1.00 75.31 276 GLU A N 1
ATOM 2246 C CA . GLU A 1 276 ? -12.395 4.067 22.641 1.00 75.31 276 GLU A CA 1
ATOM 2247 C C . GLU A 1 276 ? -12.208 3.205 23.903 1.00 75.31 276 GLU A C 1
ATOM 2249 O O . GLU A 1 276 ? -12.589 2.035 23.890 1.00 75.31 276 GLU A O 1
ATOM 2254 N N . PRO A 1 277 ? -11.709 3.754 25.032 1.00 81.00 277 PRO A N 1
ATOM 2255 C CA . PRO A 1 277 ? -11.435 2.966 26.238 1.00 81.00 277 PRO A CA 1
ATOM 2256 C C . PRO A 1 277 ? -12.618 2.122 26.734 1.00 81.00 277 PRO A C 1
ATOM 2258 O O . PRO A 1 277 ? -12.412 1.043 27.281 1.00 81.00 277 PRO A O 1
ATOM 2261 N N . ALA A 1 278 ? -13.853 2.587 26.520 1.00 79.50 278 ALA A N 1
ATOM 2262 C CA . ALA A 1 278 ? -15.070 1.861 26.882 1.00 79.50 278 ALA A CA 1
ATOM 2263 C C . ALA A 1 278 ? -15.312 0.601 26.029 1.00 79.50 278 ALA A C 1
ATOM 2265 O O . ALA A 1 278 ? -15.950 -0.334 26.507 1.00 79.50 278 ALA A O 1
ATOM 2266 N N . ASN A 1 279 ? -14.796 0.562 24.798 1.00 77.50 279 ASN A N 1
ATOM 2267 C CA . ASN A 1 279 ? -14.880 -0.587 23.900 1.00 77.50 279 ASN A CA 1
ATOM 2268 C C . ASN A 1 279 ? -13.765 -1.623 24.155 1.00 77.50 279 ASN A C 1
ATOM 2270 O O . ASN A 1 279 ? -13.842 -2.762 23.696 1.00 77.50 279 ASN A O 1
ATOM 2274 N N . LEU A 1 280 ? -12.718 -1.256 24.903 1.00 85.19 280 LEU A N 1
ATOM 2275 C CA . LEU A 1 280 ? -11.545 -2.101 25.120 1.00 85.19 280 LEU A CA 1
ATOM 2276 C C . LEU A 1 280 ? -11.707 -2.994 26.352 1.00 85.19 280 LEU A C 1
ATOM 2278 O O . LEU A 1 280 ? -11.730 -2.532 27.493 1.00 85.19 280 LEU A O 1
ATOM 2282 N N . VAL A 1 281 ? -11.718 -4.312 26.146 1.00 84.88 281 VAL A N 1
ATOM 2283 C CA . VAL A 1 281 ? -11.823 -5.287 27.239 1.00 84.88 281 VAL A CA 1
ATOM 2284 C C . VAL A 1 281 ? -10.559 -6.130 27.332 1.00 84.88 281 VAL A C 1
ATOM 2286 O O . VAL A 1 281 ? -10.273 -6.981 26.487 1.00 84.88 281 VAL A O 1
ATOM 2289 N N . ALA A 1 282 ? -9.819 -5.968 28.427 1.00 85.50 282 ALA A N 1
ATOM 2290 C CA . ALA A 1 282 ? -8.692 -6.835 28.743 1.00 85.50 282 ALA A CA 1
ATOM 2291 C C . ALA A 1 282 ? -9.188 -8.197 29.258 1.00 85.50 282 ALA A C 1
ATOM 2293 O O . ALA A 1 282 ? -9.714 -8.319 30.366 1.00 85.50 282 ALA A O 1
ATOM 2294 N N . ARG A 1 283 ? -8.973 -9.259 28.480 1.00 79.25 283 ARG A N 1
ATOM 2295 C CA . ARG A 1 283 ? -9.264 -10.640 28.881 1.00 79.25 283 ARG A CA 1
ATOM 2296 C C . ARG A 1 283 ? -7.986 -11.406 29.149 1.00 79.25 283 ARG A C 1
ATOM 2298 O O . ARG A 1 283 ? -6.980 -11.227 28.471 1.00 79.25 283 ARG A O 1
ATOM 2305 N N . SER A 1 284 ? -8.019 -12.324 30.111 1.00 76.06 284 SER A N 1
ATOM 2306 C CA . SER A 1 284 ? -6.901 -13.251 30.266 1.00 76.06 284 SER A CA 1
ATOM 2307 C C . SER A 1 284 ? -6.772 -14.121 29.014 1.00 76.06 284 SER A C 1
ATOM 2309 O O . SER A 1 284 ? -7.708 -14.825 28.634 1.00 76.06 284 SER A O 1
ATOM 2311 N N . SER A 1 285 ? -5.591 -14.117 28.394 1.00 62.50 285 SER A N 1
ATOM 2312 C CA . SER A 1 285 ? -5.264 -15.026 27.294 1.00 62.50 285 SER A CA 1
ATOM 2313 C C . SER A 1 285 ? -5.079 -16.470 27.778 1.00 62.50 285 SER A C 1
ATOM 2315 O O . SER A 1 285 ? -5.052 -17.391 26.965 1.00 62.50 285 SER A O 1
ATOM 2317 N N . ARG A 1 286 ? -5.055 -16.703 29.104 1.00 55.34 286 ARG A N 1
ATOM 2318 C CA . ARG A 1 286 ? -5.064 -18.044 29.718 1.00 55.34 286 ARG A CA 1
ATOM 2319 C C . ARG A 1 286 ? -6.425 -18.751 29.663 1.00 55.34 286 ARG A C 1
ATOM 2321 O O . ARG A 1 286 ? -6.549 -19.873 30.151 1.00 55.34 286 ARG A O 1
ATOM 2328 N N . GLY A 1 287 ? -7.434 -18.159 29.031 1.00 48.31 287 GLY A N 1
ATOM 2329 C CA . GLY A 1 287 ? -8.679 -18.845 28.711 1.00 48.31 287 GLY A CA 1
ATOM 2330 C C . GLY A 1 287 ? -8.591 -19.602 27.388 1.00 48.31 287 GLY A C 1
ATOM 2331 O O . GLY A 1 287 ? -9.075 -19.104 26.376 1.00 48.31 287 GLY A O 1
ATOM 2332 N N . ARG A 1 288 ? -8.068 -20.840 27.378 1.00 50.50 288 ARG A N 1
ATOM 2333 C CA . ARG A 1 288 ? -8.605 -21.816 26.408 1.00 50.50 288 ARG A CA 1
ATOM 2334 C C . ARG A 1 288 ? -10.109 -21.865 26.666 1.00 50.50 288 ARG A C 1
ATOM 2336 O O . ARG A 1 288 ? -10.500 -21.995 27.826 1.00 50.50 288 ARG A O 1
ATOM 2343 N N . THR A 1 289 ? -10.939 -21.780 25.629 1.00 52.06 289 THR A N 1
ATOM 2344 C CA . THR A 1 289 ? -12.342 -22.195 25.722 1.00 52.06 289 THR A CA 1
ATOM 2345 C C . THR A 1 289 ? -12.336 -23.638 26.211 1.00 52.06 289 THR A C 1
ATOM 2347 O O . THR A 1 289 ? -12.041 -24.577 25.475 1.00 52.06 289 THR A O 1
ATOM 2350 N N . MET A 1 290 ? -12.531 -23.817 27.515 1.00 66.88 290 MET A N 1
ATOM 2351 C CA . MET A 1 290 ? -12.575 -25.131 28.126 1.00 66.88 290 MET A CA 1
ATOM 2352 C C . MET A 1 290 ? -13.890 -25.742 27.666 1.00 66.88 290 MET A C 1
ATOM 2354 O O . MET A 1 290 ? -14.945 -25.217 27.989 1.00 66.88 290 MET A O 1
ATOM 2358 N N . ALA A 1 291 ? -13.842 -26.807 26.876 1.00 77.06 291 ALA A N 1
ATOM 2359 C CA . ALA A 1 291 ? -15.038 -27.520 26.448 1.00 77.06 291 ALA A CA 1
ATOM 2360 C C . ALA A 1 291 ? -15.232 -28.769 27.312 1.00 77.06 291 ALA A C 1
ATOM 2362 O O . ALA A 1 291 ? -14.270 -29.459 27.661 1.00 77.06 291 ALA A O 1
ATOM 2363 N N . CYS A 1 292 ? -16.479 -29.074 27.662 1.00 79.19 292 CYS A N 1
ATOM 2364 C CA . CYS A 1 292 ? -16.816 -30.348 28.289 1.00 79.19 292 CYS A CA 1
ATOM 2365 C C . CYS A 1 292 ? -16.571 -31.497 27.295 1.00 79.19 292 CYS A C 1
ATOM 2367 O O . CYS A 1 292 ? -17.124 -31.478 26.200 1.00 79.19 292 CYS A O 1
ATOM 2369 N N . ARG A 1 293 ? -15.815 -32.540 27.665 1.00 82.62 293 ARG A N 1
ATOM 2370 C CA . ARG A 1 293 ? -15.580 -33.713 26.796 1.00 82.62 293 ARG A CA 1
ATOM 2371 C C . ARG A 1 293 ? -16.885 -34.417 26.405 1.00 82.62 293 ARG A C 1
ATOM 2373 O O . ARG A 1 293 ? -16.967 -34.944 25.303 1.00 82.62 293 ARG A O 1
ATOM 2380 N N . SER A 1 294 ? -17.892 -34.408 27.281 1.00 81.12 294 SER A N 1
ATOM 2381 C CA . SER A 1 294 ? -19.157 -35.123 27.067 1.00 81.12 294 SER A CA 1
ATOM 2382 C C . SER A 1 294 ? -20.149 -34.379 26.172 1.00 81.12 294 SER A C 1
ATOM 2384 O O . SER A 1 294 ? -20.770 -35.007 25.327 1.00 81.12 294 SER A O 1
ATOM 2386 N N . CYS A 1 295 ? -20.321 -33.063 26.341 1.00 77.25 295 CYS A N 1
ATOM 2387 C CA . CYS A 1 295 ? -21.314 -32.291 25.575 1.00 77.25 295 CYS A CA 1
ATOM 2388 C C . CYS A 1 295 ? -20.713 -31.250 24.626 1.00 77.25 295 CYS A C 1
ATOM 2390 O O . CYS A 1 295 ? -21.459 -30.580 23.927 1.00 77.25 295 CYS A O 1
ATOM 2392 N N . ARG A 1 296 ? -19.385 -31.079 24.623 1.00 76.12 296 ARG A N 1
ATOM 2393 C CA . ARG A 1 296 ? -18.620 -30.086 23.846 1.00 76.12 296 ARG A CA 1
ATOM 2394 C C . ARG A 1 296 ? -18.977 -28.615 24.081 1.00 76.12 296 ARG A C 1
ATOM 2396 O O . ARG A 1 296 ? -18.303 -27.749 23.535 1.00 76.12 296 ARG A O 1
ATOM 2403 N N . ASN A 1 297 ? -19.940 -28.321 24.952 1.00 69.94 297 ASN A N 1
ATOM 2404 C CA . ASN A 1 297 ? -20.280 -26.949 25.308 1.00 69.94 297 ASN A CA 1
ATOM 2405 C C . ASN A 1 297 ? -19.122 -26.258 26.055 1.00 69.94 297 ASN A C 1
ATOM 2407 O O . ASN A 1 297 ? -18.435 -26.916 26.855 1.00 69.94 297 ASN A O 1
ATOM 2411 N N . PRO A 1 298 ? -18.931 -24.941 25.843 1.00 71.69 298 PRO A N 1
ATOM 2412 C CA . PRO A 1 298 ? -18.012 -24.130 26.635 1.00 71.69 298 PRO A CA 1
ATOM 2413 C C . PRO A 1 298 ? -18.335 -24.215 28.134 1.00 71.69 298 PRO A C 1
ATOM 2415 O O . PRO A 1 298 ? -19.496 -24.226 28.536 1.00 71.69 298 PRO A O 1
ATOM 2418 N N . THR A 1 299 ? -17.306 -24.283 28.973 1.00 68.25 299 THR A N 1
ATOM 2419 C CA . THR A 1 299 ? -17.401 -24.366 30.434 1.00 68.25 299 THR A CA 1
ATOM 2420 C C . THR A 1 299 ? -16.296 -23.541 31.097 1.00 68.25 299 THR A C 1
ATOM 2422 O O . THR A 1 299 ? -15.279 -23.226 30.485 1.00 68.25 299 THR A O 1
ATOM 2425 N N . THR A 1 300 ? -16.466 -23.207 32.375 1.00 71.75 300 THR A N 1
ATOM 2426 C CA . THR A 1 300 ? -15.439 -22.565 33.213 1.00 71.75 300 THR A CA 1
ATOM 2427 C C . THR A 1 300 ? -14.809 -23.574 34.181 1.00 71.75 300 THR A C 1
ATOM 2429 O O . THR A 1 300 ? -15.283 -24.713 34.295 1.00 71.75 300 THR A O 1
ATOM 2432 N N . LYS A 1 301 ? -13.732 -23.177 34.880 1.00 75.88 301 LYS A N 1
ATOM 2433 C CA . LYS A 1 301 ? -13.083 -23.998 35.918 1.00 75.88 301 LYS A CA 1
ATOM 2434 C C . LYS A 1 301 ? -14.062 -24.323 37.050 1.00 75.88 301 LYS A C 1
ATOM 2436 O O . LYS A 1 301 ? -14.074 -25.460 37.495 1.00 75.88 301 LYS A O 1
ATOM 2441 N N . ASP A 1 302 ? -14.905 -23.366 37.424 1.00 76.06 302 ASP A N 1
ATOM 2442 C CA . ASP A 1 302 ? -15.847 -23.486 38.546 1.00 76.06 302 ASP A CA 1
ATOM 2443 C C . ASP A 1 302 ? -17.112 -24.283 38.185 1.00 76.06 302 ASP A C 1
ATOM 2445 O O . ASP A 1 302 ? -17.855 -24.721 39.057 1.00 76.06 302 ASP A O 1
ATOM 2449 N N . HIS A 1 303 ? -17.357 -24.508 36.889 1.00 78.06 303 HIS A N 1
ATOM 2450 C CA . HIS A 1 303 ? -18.495 -25.288 36.392 1.00 78.06 303 HIS A CA 1
ATOM 2451 C C . HIS A 1 303 ? -18.108 -26.671 35.848 1.00 78.06 303 HIS A C 1
ATOM 2453 O O . HIS A 1 303 ? -18.928 -27.353 35.221 1.00 78.06 303 HIS A O 1
ATOM 2459 N N . SER A 1 304 ? -16.864 -27.107 36.064 1.00 83.94 304 SER A N 1
ATOM 2460 C CA . SER A 1 304 ? -16.377 -28.390 35.562 1.00 83.94 304 SER A CA 1
ATOM 2461 C C . SER A 1 304 ? -15.285 -29.018 36.416 1.00 83.94 304 SER A C 1
ATOM 2463 O O . SER A 1 304 ? -14.488 -28.344 37.059 1.00 83.94 304 SER A O 1
ATOM 2465 N N . THR A 1 305 ? -15.179 -30.338 36.332 1.00 88.00 305 THR A N 1
ATOM 2466 C CA . THR A 1 305 ? -14.150 -31.122 37.019 1.00 88.00 305 THR A CA 1
ATOM 2467 C C . THR A 1 305 ? -13.212 -31.755 35.995 1.00 88.00 305 THR A C 1
ATOM 2469 O O . THR A 1 305 ? -13.631 -32.086 34.882 1.00 88.00 305 THR A O 1
ATOM 2472 N N . ILE A 1 306 ? -11.936 -31.910 36.352 1.00 85.88 306 ILE A N 1
ATOM 2473 C CA . ILE A 1 306 ? -10.987 -32.709 35.569 1.00 85.88 306 ILE A CA 1
ATOM 2474 C C . ILE A 1 306 ? -11.094 -34.160 36.044 1.00 85.88 306 ILE A C 1
ATOM 2476 O O . ILE A 1 306 ? -10.884 -34.438 37.220 1.00 85.88 306 ILE A O 1
ATOM 2480 N N . ALA A 1 307 ? -11.414 -35.066 35.127 1.00 82.12 307 ALA A N 1
ATOM 2481 C CA . ALA A 1 307 ? -11.378 -36.510 35.309 1.00 82.12 307 ALA A CA 1
ATOM 2482 C C . ALA A 1 307 ? -10.212 -37.108 34.505 1.00 82.12 307 ALA A C 1
ATOM 2484 O O . ALA A 1 307 ? -9.693 -36.472 33.586 1.00 82.12 307 ALA A O 1
ATOM 2485 N N . LYS A 1 308 ? -9.796 -38.328 34.841 1.00 84.06 308 LYS A N 1
ATOM 2486 C CA . LYS A 1 308 ? -8.815 -39.100 34.067 1.00 84.06 308 LYS A CA 1
ATOM 2487 C C . LYS A 1 308 ? -9.509 -40.280 33.405 1.00 84.06 308 LYS A C 1
ATOM 2489 O O . LYS A 1 308 ? -10.420 -40.849 34.001 1.00 84.06 308 LYS A O 1
ATOM 2494 N N . ASP A 1 309 ? -9.121 -40.624 32.179 1.00 76.19 309 ASP A N 1
ATOM 2495 C CA . ASP A 1 309 ? -9.650 -41.827 31.529 1.00 76.19 309 ASP A CA 1
ATOM 2496 C C . ASP A 1 309 ? -8.863 -43.065 31.957 1.00 76.19 309 ASP A C 1
ATOM 2498 O O . ASP A 1 309 ? -7.855 -42.974 32.659 1.00 76.19 309 ASP A O 1
ATOM 2502 N N . SER A 1 310 ? -9.329 -44.237 31.529 1.00 73.56 310 SER A N 1
ATOM 2503 C CA . SER A 1 310 ? -8.677 -45.526 31.783 1.00 73.56 310 SER A CA 1
ATOM 2504 C C . SER A 1 310 ? -7.242 -45.609 31.248 1.00 73.56 310 SER A C 1
ATOM 2506 O O . SER A 1 310 ? -6.511 -46.522 31.614 1.00 73.56 310 SER A O 1
ATOM 2508 N N . ARG A 1 311 ? -6.819 -44.651 30.411 1.00 75.44 311 ARG A N 1
ATOM 2509 C CA . ARG A 1 311 ? -5.454 -44.518 29.884 1.00 75.44 311 ARG A CA 1
ATOM 2510 C C . ARG A 1 311 ? -4.640 -43.436 30.608 1.00 75.44 311 ARG A C 1
ATOM 2512 O O . ARG A 1 311 ? -3.532 -43.125 30.188 1.00 75.44 311 ARG A O 1
ATOM 2519 N N . GLY A 1 312 ? -5.179 -42.848 31.680 1.00 74.62 312 GLY A N 1
ATOM 2520 C CA . GLY A 1 312 ? -4.529 -41.815 32.487 1.00 74.62 312 GLY A CA 1
ATOM 2521 C C . GLY A 1 312 ? -4.567 -40.407 31.886 1.00 74.62 312 GLY A C 1
ATOM 2522 O O . GLY A 1 312 ? -4.015 -39.483 32.487 1.00 74.62 312 GLY A O 1
ATOM 2523 N N . SER A 1 313 ? -5.227 -40.209 30.740 1.00 71.56 313 SER A N 1
ATOM 2524 C CA . SER A 1 313 ? -5.323 -38.902 30.093 1.00 71.56 313 SER A CA 1
ATOM 2525 C C . SER A 1 313 ? -6.362 -38.025 30.786 1.00 71.56 313 SER A C 1
ATOM 2527 O O . SER A 1 313 ? -7.493 -38.444 31.044 1.00 71.56 313 SER A O 1
ATOM 2529 N N . SER A 1 314 ? -5.973 -36.791 31.099 1.00 81.12 314 SER A N 1
ATOM 2530 C CA . SER A 1 314 ? -6.826 -35.820 31.785 1.00 81.12 314 SER A CA 1
ATOM 2531 C C . SER A 1 314 ? -7.826 -35.185 30.816 1.00 81.12 314 SER A C 1
ATOM 2533 O O . SER A 1 314 ? -7.446 -34.635 29.785 1.00 81.12 314 SER A O 1
ATOM 2535 N N . TYR A 1 315 ? -9.106 -35.177 31.178 1.00 80.94 315 TYR A N 1
ATOM 2536 C CA . TYR A 1 315 ? -10.172 -34.515 30.432 1.00 80.94 315 TYR A CA 1
ATOM 2537 C C . TYR A 1 315 ? -11.158 -33.796 31.349 1.00 80.94 315 TYR A C 1
ATOM 2539 O O . TYR A 1 315 ? -11.291 -34.117 32.522 1.00 80.94 315 TYR A O 1
ATOM 2547 N N . ARG A 1 316 ? -11.874 -32.803 30.820 1.00 84.44 316 ARG A N 1
ATOM 2548 C CA . ARG A 1 316 ? -12.760 -31.939 31.611 1.00 84.44 316 ARG A CA 1
ATOM 2549 C C . ARG A 1 316 ? -14.231 -32.246 31.337 1.00 84.44 316 ARG A C 1
ATOM 2551 O O . ARG A 1 316 ? -14.616 -32.376 30.179 1.00 84.44 316 ARG A O 1
ATOM 2558 N N . VAL A 1 317 ? -15.056 -32.331 32.379 1.00 87.25 317 VAL A N 1
ATOM 2559 C CA . VAL A 1 317 ? -16.504 -32.600 32.279 1.00 87.25 317 VAL A CA 1
ATOM 2560 C C . VAL A 1 317 ? -17.278 -31.571 33.098 1.00 87.25 317 VAL A C 1
ATOM 2562 O O . VAL A 1 317 ? -16.924 -31.303 34.244 1.00 87.25 317 VAL A O 1
ATOM 2565 N N . CYS A 1 318 ? -18.325 -30.972 32.525 1.00 85.62 318 CYS A N 1
ATOM 2566 C CA . CYS A 1 318 ? -19.155 -30.006 33.244 1.00 85.62 318 CYS A CA 1
ATOM 2567 C C . CYS A 1 318 ? -20.017 -30.683 34.321 1.00 85.62 318 CYS A C 1
ATOM 2569 O O . CYS A 1 318 ? -20.415 -31.844 34.180 1.00 85.62 318 CYS A O 1
ATOM 2571 N N . HIS A 1 319 ? -20.357 -29.946 35.381 1.00 88.31 319 HIS A N 1
ATOM 2572 C CA . HIS A 1 319 ? -21.166 -30.480 36.481 1.00 88.31 319 HIS A CA 1
ATOM 2573 C C . HIS A 1 319 ? -22.536 -30.998 36.025 1.00 88.31 319 HIS A C 1
ATOM 2575 O O . HIS A 1 319 ? -23.025 -31.982 36.572 1.00 88.31 319 HIS A O 1
ATOM 2581 N N . SER A 1 320 ? -23.132 -30.410 34.985 1.00 82.56 320 SER A N 1
ATOM 2582 C CA . SER A 1 320 ? -24.396 -30.891 34.412 1.00 82.56 320 SER A CA 1
ATOM 2583 C C . SER A 1 320 ? -24.269 -32.290 33.799 1.00 82.56 320 SER A C 1
ATOM 2585 O O . SER A 1 320 ? -25.128 -33.137 34.032 1.00 82.56 320 SER A O 1
ATOM 2587 N N . CYS A 1 321 ? -23.191 -32.565 33.055 1.00 81.25 321 CYS A N 1
ATOM 2588 C CA . CYS A 1 321 ? -22.921 -33.900 32.513 1.00 81.25 321 CYS A CA 1
ATOM 2589 C C . CYS A 1 321 ? -22.560 -34.897 33.619 1.00 81.25 321 CYS A C 1
ATOM 2591 O O . CYS A 1 321 ? -23.042 -36.026 33.586 1.00 81.25 321 CYS A O 1
ATOM 2593 N N . LEU A 1 322 ? -21.793 -34.472 34.629 1.00 83.69 322 LEU A N 1
ATOM 2594 C CA . LEU A 1 322 ? -21.481 -35.306 35.795 1.00 83.69 322 LEU A CA 1
ATOM 2595 C C . LEU A 1 322 ? -22.749 -35.719 36.557 1.00 83.69 322 LEU A C 1
ATOM 2597 O O . LEU A 1 322 ? -22.914 -36.895 36.858 1.00 83.69 322 LEU A O 1
ATOM 2601 N N . ARG A 1 323 ? -23.686 -34.787 36.788 1.00 82.44 323 ARG A N 1
ATOM 2602 C CA . ARG A 1 323 ? -24.978 -35.082 37.437 1.00 82.44 323 ARG A CA 1
ATOM 2603 C C . ARG A 1 323 ? -25.850 -36.051 36.634 1.00 82.44 323 ARG A C 1
ATOM 2605 O O . ARG A 1 323 ? -26.616 -36.804 37.227 1.00 82.44 323 ARG A O 1
ATOM 2612 N N . ARG A 1 324 ? -25.783 -36.019 35.296 1.00 75.56 324 ARG A N 1
ATOM 2613 C CA . ARG A 1 324 ? -26.512 -36.973 34.438 1.00 75.56 324 ARG A CA 1
ATOM 2614 C C . ARG A 1 324 ? -25.913 -38.374 34.539 1.00 75.56 324 ARG A C 1
ATOM 2616 O O . ARG A 1 324 ? -26.661 -39.323 34.727 1.00 75.56 324 ARG A O 1
ATOM 2623 N N . LEU A 1 325 ? -24.584 -38.478 34.502 1.00 68.12 325 LEU A N 1
ATOM 2624 C CA . LEU A 1 325 ? -23.865 -39.749 34.638 1.00 68.12 325 LEU A CA 1
ATOM 2625 C C . LEU A 1 325 ? -24.068 -40.385 36.022 1.00 68.12 325 LEU A C 1
ATOM 2627 O O . LEU A 1 325 ? -24.267 -41.588 36.119 1.00 68.12 325 LEU A O 1
ATOM 2631 N N . SER A 1 326 ? -24.102 -39.586 37.093 1.00 64.44 326 SER A N 1
ATOM 2632 C CA . SER A 1 326 ? -24.370 -40.098 38.445 1.00 64.44 326 SER A CA 1
ATOM 2633 C C . SER A 1 326 ? -25.819 -40.552 38.655 1.00 64.44 326 SER A C 1
ATOM 2635 O O . SER A 1 326 ? -26.090 -41.313 39.577 1.00 64.44 326 SER A O 1
ATOM 2637 N N . LYS A 1 327 ? -26.764 -40.069 37.835 1.00 58.09 327 LYS A N 1
ATOM 2638 C CA . LYS A 1 327 ? -28.172 -40.494 37.875 1.00 58.09 327 LYS A CA 1
ATOM 2639 C C . LYS A 1 327 ? -28.441 -41.764 37.066 1.00 58.09 327 LYS A C 1
ATOM 2641 O O . LYS A 1 327 ? -29.418 -42.430 37.365 1.00 58.09 327 LYS A O 1
ATOM 2646 N N . SER A 1 328 ? -27.599 -42.103 36.087 1.00 52.16 328 SER A N 1
ATOM 2647 C CA . SER A 1 328 ? -27.716 -43.343 35.301 1.00 52.16 328 SER A CA 1
ATOM 2648 C C . SER A 1 328 ? -27.037 -44.559 35.944 1.00 52.16 328 SER A C 1
ATOM 2650 O O . SER A 1 328 ? -27.060 -45.638 35.368 1.00 52.16 328 SER A O 1
ATOM 2652 N N . SER A 1 329 ? -26.379 -44.383 37.093 1.00 46.41 329 SER A N 1
ATOM 2653 C CA . SER A 1 329 ? -25.708 -45.452 37.853 1.00 46.41 329 SER A CA 1
ATOM 2654 C C . SER A 1 329 ? -26.502 -45.917 39.084 1.00 46.41 329 SER A C 1
ATOM 2656 O O . SER A 1 329 ? -25.929 -46.519 39.989 1.00 46.41 329 SER A O 1
ATOM 2658 N N . LYS A 1 330 ? -27.802 -45.617 39.122 1.00 41.44 330 LYS A N 1
ATOM 2659 C CA . LYS A 1 330 ? -28.799 -46.210 40.020 1.00 41.44 330 LYS A CA 1
ATOM 2660 C C . LYS A 1 330 ? -29.851 -46.903 39.172 1.00 41.44 330 LYS A C 1
ATOM 2662 O O . LYS A 1 330 ? -30.353 -47.941 39.638 1.00 41.44 330 LYS A O 1
#